Protein AF-A0A3P7M576-F1 (afdb_monomer)

Nearest PDB structures (foldseek):
  8e2a-assembly1_A  TM=5.882E-01  e=1.253E-19  Homo sapiens
  6d6r-assembly1_K  TM=8.011E-01  e=9.758E-15  Homo sapiens
  2wp8-assembly1_J  TM=7.527E-01  e=1.659E-14  Saccharomyces cerevisiae
  5g06-assembly1_J  TM=7.737E-01  e=1.092E-12  Saccharomyces cerevisiae
  9g8m-assembly1_M  TM=7.733E-01  e=3.357E-13  Homo sapiens

Sequence (259 aa):
MPDEDWGVPDVCLQKTAEVMYIMEMKNCRAAMGQLKVMTDGNRNWALFSPTDSRMPRMMIPADQLPSGFFERPQATAQFARGKLERTLGLAGDVEAETEGLLFANNVDTREFSVSVMHCLPIVESKQWTIDEKEFKYRRDLRENVIFTISSRESHELDDALSIEEIDDCDGKGTPGFEIGVHIADVSHFVFDNTELDAWAANRACTVNLVHKDRLAFSVVWKMDKDGAIVEEWFGRTIVRSRVRLGYEHVQVNRTLRVC

Secondary structure (DSSP, 8-state):
---------GGGPPP-------S---S-----EEEEE-SS--TTEEEEEESSTTSPPEEEEGGGSPTTTTSS-------EE--------STT-HHHHHHHHHHHTT---PPPPHHHHTTSS-S-GGG----TTGGGTS---TTS-EEEE--TT-----EEEEEEEES-SSSSS--EEEEEEEEE-GGGTS-TTSHHHHHHHHH-S---SS-----EEEEEEEE-TT--EEEEEEEE-----S-EE-HHHHHH-TT----

Structure (mmCIF, N/CA/C/O backbone):
data_AF-A0A3P7M576-F1
#
_entry.id   AF-A0A3P7M576-F1
#
loop_
_atom_site.group_PDB
_atom_site.id
_atom_site.type_symbol
_atom_site.label_atom_id
_atom_site.label_alt_id
_atom_site.label_comp_id
_atom_site.label_asym_id
_atom_site.label_entity_id
_atom_site.label_seq_id
_atom_site.pdbx_PDB_ins_code
_atom_site.Cartn_x
_atom_site.Cartn_y
_atom_site.Cartn_z
_atom_site.occupancy
_atom_site.B_iso_or_equiv
_atom_site.auth_seq_id
_atom_site.auth_comp_id
_atom_site.auth_asym_id
_atom_site.auth_atom_id
_atom_site.pdbx_PDB_model_num
ATOM 1 N N 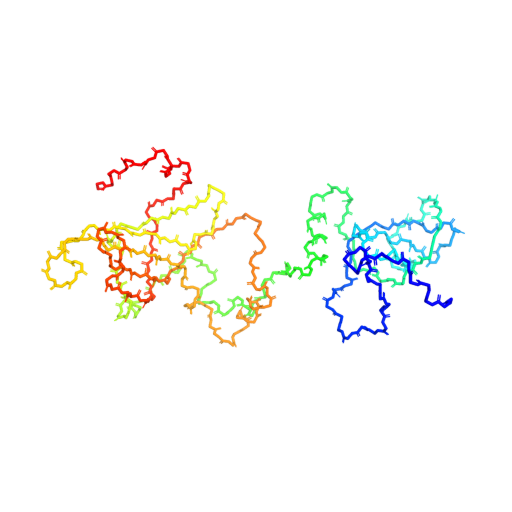. MET A 1 1 ? 20.842 -41.746 -25.973 1.00 45.56 1 MET A N 1
ATOM 2 C CA . MET A 1 1 ? 21.678 -42.757 -25.292 1.00 45.56 1 MET A CA 1
ATOM 3 C C . MET A 1 1 ? 20.734 -43.609 -24.464 1.00 45.56 1 MET A C 1
ATOM 5 O O . MET A 1 1 ? 19.779 -43.024 -23.969 1.00 45.56 1 MET A O 1
ATOM 9 N N . PRO A 1 2 ? 20.891 -44.939 -24.420 1.00 52.53 2 PRO A N 1
ATOM 10 C CA . PRO A 1 2 ? 20.003 -45.784 -23.632 1.00 52.53 2 PRO A CA 1
ATOM 11 C C . PRO A 1 2 ? 20.224 -45.526 -22.138 1.00 52.53 2 PRO A C 1
ATOM 13 O O . PRO A 1 2 ? 21.340 -45.207 -21.729 1.00 52.53 2 PRO A O 1
ATOM 16 N N . ASP A 1 3 ? 19.141 -45.631 -21.372 1.00 58.28 3 ASP A N 1
ATOM 17 C CA . ASP A 1 3 ? 19.090 -45.467 -19.921 1.00 58.28 3 ASP A CA 1
ATOM 18 C C . ASP A 1 3 ? 19.957 -46.538 -19.237 1.00 58.28 3 ASP A C 1
ATOM 20 O O . ASP A 1 3 ? 19.507 -47.652 -18.971 1.00 58.28 3 ASP A O 1
ATOM 24 N N . GLU A 1 4 ? 21.232 -46.235 -18.999 1.00 63.03 4 GLU A N 1
ATOM 25 C CA . GLU A 1 4 ? 22.055 -47.018 -18.079 1.00 63.03 4 GLU A CA 1
ATOM 26 C C . GLU A 1 4 ? 21.648 -46.654 -16.649 1.00 63.03 4 GLU A C 1
ATOM 28 O O . GLU A 1 4 ? 21.707 -45.494 -16.243 1.00 63.03 4 GLU A O 1
ATOM 33 N N . ASP A 1 5 ? 21.187 -47.650 -15.897 1.00 66.88 5 ASP A N 1
ATOM 34 C CA . ASP A 1 5 ? 20.827 -47.516 -14.490 1.00 66.88 5 ASP A CA 1
ATOM 35 C C . ASP A 1 5 ? 22.114 -47.439 -13.654 1.00 66.88 5 ASP A C 1
ATOM 37 O O . ASP A 1 5 ? 22.737 -48.448 -13.319 1.00 66.88 5 ASP A O 1
ATOM 41 N N . TRP A 1 6 ? 22.567 -46.213 -13.376 1.00 69.75 6 TRP A N 1
ATOM 42 C CA . TRP A 1 6 ? 23.825 -45.934 -12.673 1.00 69.75 6 TRP A CA 1
ATOM 43 C C . TRP A 1 6 ? 23.798 -46.313 -11.180 1.00 69.75 6 TRP A C 1
ATOM 45 O O . TRP A 1 6 ? 24.773 -46.055 -10.473 1.00 69.75 6 TRP A O 1
ATOM 55 N N . GLY A 1 7 ? 22.701 -46.891 -10.665 1.00 74.19 7 GLY A N 1
ATOM 56 C CA . GLY A 1 7 ? 22.561 -47.255 -9.248 1.00 74.19 7 GLY A CA 1
ATOM 57 C C . GLY A 1 7 ? 22.606 -46.052 -8.297 1.00 74.19 7 GLY A C 1
ATOM 58 O O . GLY A 1 7 ? 22.830 -46.208 -7.096 1.00 74.19 7 GLY A O 1
ATOM 59 N N . VAL A 1 8 ? 22.428 -44.843 -8.837 1.00 75.00 8 VAL A N 1
ATOM 60 C CA . VAL A 1 8 ? 22.408 -43.586 -8.091 1.00 75.00 8 VAL A CA 1
ATOM 61 C C . VAL A 1 8 ? 20.986 -43.386 -7.560 1.00 75.00 8 VAL A C 1
ATOM 63 O O . VAL A 1 8 ? 20.062 -43.327 -8.367 1.00 75.00 8 VAL A O 1
ATOM 66 N N . PRO A 1 9 ? 20.777 -43.274 -6.234 1.00 78.00 9 PRO A N 1
ATOM 67 C CA . PRO A 1 9 ? 19.449 -43.034 -5.678 1.00 78.00 9 PRO A CA 1
ATOM 68 C C . PRO A 1 9 ? 18.802 -41.786 -6.289 1.00 78.00 9 PRO A C 1
ATOM 70 O O . PRO A 1 9 ? 19.477 -40.771 -6.436 1.00 78.00 9 PRO A O 1
ATOM 73 N N . ASP A 1 10 ? 17.493 -41.814 -6.557 1.00 76.56 10 ASP A N 1
ATOM 74 C CA . ASP A 1 10 ? 16.757 -40.688 -7.164 1.00 76.56 10 ASP A CA 1
ATOM 75 C C . ASP A 1 10 ? 16.957 -39.348 -6.434 1.00 76.56 10 ASP A C 1
ATOM 77 O O . ASP A 1 10 ? 16.935 -38.286 -7.050 1.00 76.56 10 ASP A O 1
ATOM 81 N N . VAL A 1 11 ? 17.201 -39.385 -5.119 1.00 79.12 11 VAL A N 1
ATOM 82 C CA . VAL A 1 11 ? 17.513 -38.199 -4.297 1.00 79.12 11 VAL A CA 1
ATOM 83 C C . VAL A 1 11 ? 18.813 -37.496 -4.714 1.00 79.12 11 VAL A C 1
ATOM 85 O O . VAL A 1 11 ? 18.996 -36.312 -4.441 1.00 79.12 11 VAL A O 1
ATOM 88 N N . CYS A 1 12 ? 19.712 -38.207 -5.389 1.00 77.50 12 CYS A N 1
ATOM 89 C CA . CYS A 1 12 ? 20.976 -37.698 -5.905 1.00 77.50 12 CYS A CA 1
ATOM 90 C C . CYS A 1 12 ? 20.883 -37.246 -7.375 1.00 77.50 12 CYS A C 1
ATOM 92 O O . CYS A 1 12 ? 21.865 -36.722 -7.901 1.00 77.50 12 CYS A O 1
ATOM 94 N N . LEU A 1 13 ? 19.734 -37.425 -8.041 1.00 81.94 13 LEU A N 1
ATOM 95 C CA . LEU A 1 13 ? 19.519 -37.014 -9.430 1.00 81.94 13 LEU A CA 1
ATOM 96 C C . LEU A 1 13 ? 18.860 -35.628 -9.497 1.00 81.94 13 LEU A C 1
ATOM 98 O O . LEU A 1 13 ? 17.814 -35.375 -8.900 1.00 81.94 13 LEU A O 1
ATOM 102 N N . GLN A 1 14 ? 19.449 -34.716 -10.273 1.00 85.88 14 GLN A N 1
ATOM 103 C CA . GLN A 1 14 ? 18.870 -33.399 -10.531 1.00 85.88 14 GLN A CA 1
ATOM 104 C C . GLN A 1 14 ? 17.966 -33.453 -11.768 1.00 85.88 14 GLN A C 1
ATOM 106 O O . GLN A 1 14 ? 18.428 -33.724 -12.874 1.00 85.88 14 GLN A O 1
ATOM 111 N N . LYS A 1 15 ? 16.673 -33.158 -11.594 1.00 85.75 15 LYS A N 1
ATOM 112 C CA . LYS A 1 15 ? 15.725 -33.067 -12.714 1.00 85.75 15 LYS A CA 1
ATOM 113 C C . LYS A 1 15 ? 16.054 -31.864 -13.601 1.00 85.75 15 LYS A C 1
ATOM 115 O O . LYS A 1 15 ? 16.252 -30.758 -13.096 1.00 85.75 15 LYS A O 1
ATOM 120 N N . THR A 1 16 ? 16.054 -32.072 -14.913 1.00 88.88 16 THR A N 1
ATOM 121 C CA . THR A 1 16 ? 16.223 -31.028 -15.932 1.00 88.88 16 THR A CA 1
ATOM 122 C C . THR A 1 16 ? 14.947 -30.888 -16.764 1.00 88.88 16 THR A C 1
ATOM 124 O O . THR A 1 16 ? 14.146 -31.818 -16.858 1.00 88.88 16 THR A O 1
ATOM 127 N N . ALA A 1 17 ? 14.721 -29.702 -17.326 1.00 83.31 17 ALA A N 1
ATOM 128 C CA . ALA A 1 17 ? 13.584 -29.415 -18.195 1.00 83.31 17 ALA A CA 1
ATOM 129 C C . ALA A 1 17 ? 13.940 -28.301 -19.187 1.00 83.31 17 ALA A C 1
ATOM 131 O O . ALA A 1 17 ? 14.830 -27.490 -18.924 1.00 83.31 17 ALA A O 1
ATOM 132 N N . GLU A 1 18 ? 13.208 -28.240 -20.298 1.00 74.06 18 GLU A N 1
ATOM 133 C CA . GLU A 1 18 ? 13.319 -27.183 -21.302 1.00 74.06 18 GLU A CA 1
ATOM 134 C C . GLU A 1 18 ? 12.045 -26.334 -21.327 1.00 74.06 18 GLU A C 1
ATOM 136 O O . GLU A 1 18 ? 10.928 -26.829 -21.154 1.00 74.06 18 GLU A O 1
ATOM 141 N N . VAL A 1 19 ? 12.206 -25.026 -21.533 1.00 77.12 19 VAL A N 1
ATOM 142 C CA . VAL A 1 19 ? 11.070 -24.110 -21.651 1.00 77.12 19 VAL A CA 1
ATOM 143 C C . VAL A 1 19 ? 10.453 -24.272 -23.037 1.00 77.12 19 VAL A C 1
ATOM 145 O O . VAL A 1 19 ? 11.019 -23.819 -24.027 1.00 77.12 19 VAL A O 1
ATOM 148 N N . MET A 1 20 ? 9.271 -24.884 -23.098 1.00 70.25 20 MET A N 1
ATOM 149 C CA . MET A 1 20 ? 8.555 -25.113 -24.360 1.00 70.25 20 MET A CA 1
ATOM 150 C C . MET A 1 20 ? 7.668 -23.935 -24.775 1.00 70.25 20 MET A C 1
ATOM 152 O O . MET A 1 20 ? 7.465 -23.692 -25.962 1.00 70.25 20 MET A O 1
ATOM 156 N N . TYR A 1 21 ? 7.103 -23.213 -23.804 1.00 64.38 21 TYR A N 1
ATOM 157 C CA . TYR A 1 21 ? 6.156 -22.130 -24.056 1.00 64.38 21 TYR A CA 1
ATOM 158 C C . TYR A 1 21 ? 6.109 -21.141 -22.888 1.00 64.38 21 TYR A C 1
ATOM 160 O O . TYR A 1 21 ? 6.297 -21.520 -21.732 1.00 64.38 21 TYR A O 1
ATOM 168 N N . ILE A 1 22 ? 5.820 -19.872 -23.188 1.00 74.62 22 ILE A N 1
ATOM 169 C CA . ILE A 1 22 ? 5.593 -18.822 -22.189 1.00 74.62 22 ILE A CA 1
ATOM 170 C C . ILE A 1 22 ? 4.088 -18.561 -22.127 1.00 74.62 22 ILE A C 1
ATOM 172 O O . ILE A 1 22 ? 3.532 -17.961 -23.042 1.00 74.62 22 ILE A O 1
ATOM 176 N N . MET A 1 23 ? 3.437 -19.004 -21.048 1.00 73.69 23 MET A N 1
ATOM 177 C CA . MET A 1 23 ? 1.988 -18.824 -20.874 1.00 73.69 23 MET A CA 1
ATOM 178 C C . MET A 1 23 ? 1.597 -17.367 -20.641 1.00 73.69 23 MET A C 1
ATOM 180 O O . MET A 1 23 ? 0.589 -16.905 -21.164 1.00 73.69 23 MET A O 1
ATOM 184 N N . GLU A 1 24 ? 2.403 -16.644 -19.868 1.00 77.50 24 GLU A N 1
ATOM 185 C CA . GLU A 1 24 ? 2.124 -15.268 -19.484 1.00 77.50 24 GLU A CA 1
ATOM 186 C C . GLU A 1 24 ? 3.436 -14.500 -19.320 1.00 77.50 24 GLU A C 1
ATOM 188 O O . GLU A 1 24 ? 4.418 -15.008 -18.772 1.00 77.50 24 GLU A O 1
ATOM 193 N N . MET A 1 25 ? 3.457 -13.256 -19.792 1.00 73.94 25 MET A N 1
ATOM 194 C CA . MET A 1 25 ? 4.605 -12.366 -19.656 1.00 73.94 25 MET A CA 1
ATOM 195 C C . MET A 1 25 ? 4.405 -11.446 -18.452 1.00 73.94 25 MET A C 1
ATOM 197 O O . MET A 1 25 ? 3.868 -10.355 -18.593 1.00 73.94 25 MET A O 1
ATOM 201 N N . LYS A 1 26 ? 4.849 -11.889 -17.270 1.00 74.69 26 LYS A N 1
ATOM 202 C CA . LYS A 1 26 ? 4.718 -11.114 -16.020 1.00 74.69 26 LYS A CA 1
ATOM 203 C C . LYS A 1 26 ? 5.836 -10.102 -15.775 1.00 74.69 26 LYS A C 1
ATOM 205 O O . LYS A 1 26 ? 5.664 -9.165 -15.009 1.00 74.69 26 LYS A O 1
ATOM 210 N N . ASN A 1 27 ? 7.002 -10.307 -16.383 1.00 72.94 27 ASN A N 1
ATOM 211 C CA . ASN A 1 27 ? 8.124 -9.384 -16.248 1.00 72.94 27 ASN A CA 1
ATOM 212 C C . ASN A 1 27 ? 7.898 -8.163 -17.158 1.00 72.94 27 ASN A C 1
ATOM 214 O O . ASN A 1 27 ? 7.555 -8.338 -18.329 1.00 72.94 27 ASN A O 1
ATOM 218 N N . CYS A 1 28 ? 8.127 -6.952 -16.641 1.00 68.12 28 CYS A N 1
ATOM 219 C CA . CYS A 1 28 ? 7.932 -5.693 -17.369 1.00 68.12 28 CYS A CA 1
ATOM 220 C C . CYS A 1 28 ? 8.867 -5.531 -18.584 1.00 68.12 28 CYS A C 1
ATOM 222 O O . CYS A 1 28 ? 8.627 -4.667 -19.423 1.00 68.12 28 CYS A O 1
ATOM 224 N N . ARG A 1 29 ? 9.920 -6.360 -18.702 1.00 71.44 29 ARG A N 1
ATOM 225 C CA . ARG A 1 29 ? 10.967 -6.339 -19.746 1.00 71.44 29 ARG A CA 1
ATOM 226 C C . ARG A 1 29 ? 11.706 -5.002 -19.864 1.00 71.44 29 ARG A C 1
ATOM 228 O O . ARG A 1 29 ? 12.519 -4.834 -20.771 1.00 71.44 29 ARG A O 1
ATOM 235 N N . ALA A 1 30 ? 11.463 -4.092 -18.929 1.00 80.06 30 ALA A N 1
ATOM 236 C CA . ALA A 1 30 ? 12.240 -2.896 -18.711 1.00 80.06 30 ALA A CA 1
ATOM 237 C C . ALA A 1 30 ? 13.491 -3.260 -17.912 1.00 80.06 30 ALA A C 1
ATOM 239 O O . ALA A 1 30 ? 13.441 -4.037 -16.960 1.00 80.06 30 ALA A O 1
ATOM 240 N N . ALA A 1 31 ? 14.625 -2.701 -18.308 1.00 82.50 31 ALA A N 1
ATOM 241 C CA . ALA A 1 31 ? 15.865 -2.859 -17.575 1.00 82.50 31 ALA A CA 1
ATOM 242 C C . ALA A 1 31 ? 16.578 -1.517 -17.510 1.00 82.50 31 ALA A C 1
ATOM 244 O O . ALA A 1 31 ? 16.649 -0.799 -18.506 1.00 82.50 31 ALA A O 1
ATOM 245 N N . MET A 1 32 ? 17.141 -1.213 -16.345 1.00 86.81 32 MET A N 1
ATOM 246 C CA . MET A 1 32 ? 18.172 -0.194 -16.213 1.00 86.81 32 MET A CA 1
ATOM 247 C C . MET A 1 32 ? 19.522 -0.815 -16.588 1.00 86.81 32 MET A C 1
ATOM 249 O O . MET A 1 32 ? 19.736 -2.016 -16.404 1.00 86.81 32 MET A O 1
ATOM 253 N N . GLY A 1 33 ? 20.413 -0.024 -17.173 1.00 85.62 33 GLY A N 1
ATOM 254 C CA . GLY A 1 33 ? 21.686 -0.512 -17.669 1.00 85.62 33 GLY A CA 1
ATOM 255 C C . GLY A 1 33 ? 22.451 0.547 -18.442 1.00 85.62 33 GLY A C 1
ATOM 256 O O . GLY A 1 33 ? 22.012 1.684 -18.605 1.00 85.62 33 GLY A O 1
ATOM 257 N N . GLN A 1 34 ? 23.618 0.153 -18.931 1.00 86.00 34 GLN A N 1
ATOM 258 C CA . GLN A 1 34 ? 24.542 1.053 -19.607 1.00 86.00 34 GLN A CA 1
ATOM 259 C C . GLN A 1 34 ? 24.554 0.789 -21.105 1.00 86.00 34 GLN A C 1
ATOM 261 O O . GLN A 1 34 ? 24.666 -0.358 -21.548 1.00 86.00 34 GLN A O 1
ATOM 266 N N . LEU A 1 35 ? 24.512 1.863 -21.889 1.00 81.94 35 LEU A N 1
ATOM 267 C CA . LEU A 1 35 ? 24.803 1.799 -23.312 1.00 81.94 35 LEU A CA 1
ATOM 268 C C . LEU A 1 35 ? 26.319 1.701 -23.522 1.00 81.94 35 LEU A C 1
ATOM 270 O O . LEU A 1 35 ? 27.100 2.469 -22.966 1.00 81.94 35 LEU A O 1
ATOM 274 N N . LYS A 1 36 ? 26.727 0.752 -24.356 1.00 81.44 36 LYS A N 1
ATOM 275 C CA . LYS A 1 36 ? 28.097 0.513 -24.807 1.00 81.44 36 LYS A CA 1
ATOM 276 C C . LYS A 1 36 ? 28.105 0.522 -26.327 1.00 81.44 36 LYS A C 1
ATOM 278 O O . LYS A 1 36 ? 27.120 0.159 -26.964 1.00 81.44 36 LYS A O 1
ATOM 283 N N . VAL A 1 37 ? 29.203 0.942 -26.934 1.00 75.00 37 VAL A N 1
ATOM 284 C CA . VAL A 1 37 ? 29.323 0.899 -28.395 1.00 75.00 37 VAL A CA 1
ATOM 285 C C . VAL A 1 37 ? 29.431 -0.560 -28.844 1.00 75.00 37 VAL A C 1
ATOM 287 O O . VAL A 1 37 ? 30.025 -1.383 -28.145 1.00 75.00 37 VAL A O 1
ATOM 290 N N . MET A 1 38 ? 28.856 -0.878 -30.006 1.00 71.19 38 MET A N 1
ATOM 291 C CA . MET A 1 38 ? 29.131 -2.138 -30.685 1.00 71.19 38 MET A CA 1
ATOM 292 C C . MET A 1 38 ? 30.590 -2.185 -31.130 1.00 71.19 38 MET A C 1
ATOM 294 O O . MET A 1 38 ? 31.370 -1.237 -31.082 1.00 71.19 38 MET A O 1
ATOM 298 N N . THR A 1 39 ? 31.002 -3.360 -31.515 1.00 67.44 39 THR A N 1
ATOM 299 C CA . THR A 1 39 ? 32.357 -3.789 -31.224 1.00 67.44 39 THR A CA 1
ATOM 300 C C . THR A 1 39 ? 33.009 -4.504 -32.384 1.00 67.44 39 THR A C 1
ATOM 302 O O . THR A 1 39 ? 34.230 -4.553 -32.479 1.00 67.44 39 THR A O 1
ATOM 305 N N . ASP A 1 40 ? 32.159 -4.938 -33.303 1.00 68.88 40 ASP A N 1
ATOM 306 C CA . ASP A 1 40 ? 32.384 -5.048 -34.735 1.00 68.88 40 ASP A CA 1
ATOM 307 C C . ASP A 1 40 ? 32.514 -3.671 -35.432 1.00 68.88 40 ASP A C 1
ATOM 309 O O . ASP A 1 40 ? 32.731 -3.617 -36.639 1.00 68.88 40 ASP A O 1
ATOM 313 N N . GLY A 1 41 ? 32.379 -2.554 -34.700 1.00 61.75 41 GLY A N 1
ATOM 314 C CA . GLY A 1 41 ? 32.447 -1.194 -35.248 1.00 61.75 41 GLY A CA 1
ATOM 315 C C . GLY A 1 41 ? 31.157 -0.728 -35.929 1.00 61.75 41 GLY A C 1
ATOM 316 O O . GLY A 1 41 ? 31.140 0.335 -36.554 1.00 61.75 41 GLY A O 1
ATOM 317 N N . ASN A 1 42 ? 30.070 -1.493 -35.809 1.00 68.94 42 ASN A N 1
ATOM 318 C CA . ASN A 1 42 ? 28.785 -1.151 -36.395 1.00 68.94 42 ASN A CA 1
ATOM 319 C C . ASN A 1 42 ? 28.176 0.081 -35.708 1.00 68.94 42 ASN A C 1
ATOM 321 O O . ASN A 1 42 ? 27.801 0.034 -34.540 1.00 68.94 42 ASN A O 1
ATOM 325 N N . ARG A 1 43 ? 28.042 1.187 -36.450 1.00 71.94 43 ARG A N 1
ATOM 326 C CA . ARG A 1 43 ? 27.436 2.435 -35.949 1.00 71.94 43 ARG A CA 1
ATOM 327 C C . ARG A 1 43 ? 25.921 2.494 -36.124 1.00 71.94 43 ARG A C 1
ATOM 329 O O . ARG A 1 43 ? 25.331 3.507 -35.785 1.00 71.94 43 ARG A O 1
ATOM 336 N N . ASN A 1 44 ? 25.292 1.437 -36.639 1.00 78.62 44 ASN A N 1
ATOM 337 C CA . ASN A 1 44 ? 23.832 1.345 -36.723 1.00 78.62 44 ASN A CA 1
ATOM 338 C C . ASN A 1 44 ? 23.209 0.872 -35.402 1.00 78.62 44 ASN A C 1
ATOM 340 O O . ASN A 1 44 ? 21.995 0.977 -35.238 1.00 78.62 44 ASN A O 1
ATOM 344 N N . TRP A 1 45 ? 24.022 0.358 -34.470 1.00 80.06 45 TRP A N 1
ATOM 345 C CA . TRP A 1 45 ? 23.558 -0.227 -33.215 1.00 80.06 45 TRP A CA 1
ATOM 346 C C . TRP A 1 45 ? 24.480 0.124 -32.041 1.00 80.06 45 TRP A C 1
ATOM 348 O O . TRP A 1 45 ? 25.691 0.273 -32.202 1.00 80.06 45 TRP A O 1
ATOM 358 N N . ALA A 1 46 ? 23.907 0.187 -30.843 1.00 81.75 46 ALA A N 1
ATOM 359 C CA . ALA A 1 46 ? 24.609 0.182 -29.565 1.00 81.75 46 ALA A CA 1
ATOM 360 C C . ALA A 1 46 ? 24.220 -1.047 -28.741 1.00 81.75 46 ALA A C 1
ATOM 362 O O . ALA A 1 46 ? 23.117 -1.575 -28.866 1.00 81.75 46 ALA A O 1
ATOM 363 N N . LEU A 1 47 ? 25.124 -1.477 -27.872 1.00 85.06 47 LEU A N 1
ATOM 364 C CA . LEU A 1 47 ? 24.927 -2.557 -26.924 1.00 85.06 47 LEU A CA 1
ATOM 365 C C . LEU A 1 47 ? 24.430 -2.013 -25.583 1.00 85.06 47 LEU A C 1
ATOM 367 O O . LEU A 1 47 ? 25.194 -1.447 -24.812 1.00 85.06 47 LEU A O 1
ATOM 371 N N . PHE A 1 48 ? 23.178 -2.259 -25.244 1.00 86.06 48 PHE A N 1
ATOM 372 C CA . PHE A 1 48 ? 22.669 -2.057 -23.899 1.00 86.06 48 PHE A CA 1
ATOM 373 C C . PHE A 1 48 ? 23.022 -3.251 -23.003 1.00 86.06 48 PHE A C 1
ATOM 375 O O . PHE A 1 48 ? 22.698 -4.401 -23.311 1.00 86.06 48 PHE A O 1
ATOM 382 N N . SER A 1 49 ? 23.698 -2.978 -21.889 1.00 87.88 49 SER A N 1
ATOM 383 C CA . SER A 1 49 ? 24.053 -3.952 -20.855 1.00 87.88 49 SER A CA 1
ATOM 384 C C . SER A 1 49 ? 23.195 -3.719 -19.607 1.00 87.88 49 SER A C 1
ATOM 386 O O . SER A 1 49 ? 23.498 -2.778 -18.871 1.00 87.88 49 SER A O 1
ATOM 388 N N . PRO A 1 50 ? 22.153 -4.539 -19.367 1.00 86.19 50 PRO A N 1
ATOM 389 C CA . PRO A 1 50 ? 21.333 -4.460 -18.162 1.00 86.19 50 PRO A CA 1
ATOM 390 C C . PRO A 1 50 ? 22.152 -4.619 -16.881 1.00 86.19 50 PRO A C 1
ATOM 392 O O . PRO A 1 50 ? 23.123 -5.378 -16.856 1.00 86.19 50 PRO A O 1
ATOM 395 N N . THR A 1 51 ? 21.716 -3.959 -15.812 1.00 84.81 51 THR A N 1
ATOM 396 C CA . THR A 1 51 ? 22.239 -4.173 -14.457 1.00 84.81 51 THR A CA 1
ATOM 397 C C . THR A 1 51 ? 21.807 -5.540 -13.909 1.00 84.81 51 THR A C 1
ATOM 399 O O . THR A 1 51 ? 22.584 -6.208 -13.231 1.00 84.81 51 THR A O 1
ATOM 402 N N . ASP A 1 52 ? 20.597 -6.002 -14.247 1.00 82.19 52 ASP A N 1
ATOM 403 C CA . ASP A 1 52 ? 20.125 -7.351 -13.913 1.00 82.19 52 ASP A CA 1
ATOM 404 C C . ASP A 1 52 ? 20.733 -8.392 -14.866 1.00 82.19 52 ASP A C 1
ATOM 406 O O . ASP A 1 52 ? 20.410 -8.431 -16.054 1.00 82.19 52 ASP A O 1
ATOM 410 N N . SER A 1 53 ? 21.587 -9.273 -14.341 1.00 84.06 53 SER A N 1
ATOM 411 C CA . SER A 1 53 ? 22.281 -10.309 -15.119 1.00 84.06 53 SER A CA 1
ATOM 412 C C . SER A 1 53 ? 21.358 -11.388 -15.693 1.00 84.06 53 SER A C 1
ATOM 414 O O . SER A 1 53 ? 21.775 -12.126 -16.589 1.00 84.06 53 SER A O 1
ATOM 416 N N . ARG A 1 54 ? 20.111 -11.481 -15.215 1.00 80.81 54 ARG A N 1
ATOM 417 C CA . ARG A 1 54 ? 19.082 -12.377 -15.768 1.00 80.81 54 ARG A CA 1
ATOM 418 C C . ARG A 1 54 ? 18.531 -11.854 -17.095 1.00 80.81 54 ARG A C 1
ATOM 420 O O . ARG A 1 54 ? 17.979 -12.633 -17.871 1.00 80.81 54 ARG A O 1
ATOM 427 N N . MET A 1 55 ? 18.668 -10.553 -17.358 1.00 81.19 55 MET A N 1
ATOM 428 C CA . MET A 1 55 ? 18.234 -9.931 -18.604 1.00 81.19 55 MET A CA 1
ATOM 429 C C . MET A 1 55 ? 19.336 -10.047 -19.666 1.00 81.19 55 MET A C 1
ATOM 431 O O . MET A 1 55 ? 20.497 -9.722 -19.397 1.00 81.19 55 MET A O 1
ATOM 435 N N . PRO A 1 56 ? 19.010 -10.475 -20.899 1.00 80.31 56 PRO A N 1
ATOM 436 C CA . PRO A 1 56 ? 19.996 -10.527 -21.962 1.00 80.31 56 PRO A CA 1
ATOM 437 C C . PRO A 1 56 ? 20.424 -9.111 -22.339 1.00 80.31 56 PRO A C 1
ATOM 439 O O . PRO A 1 56 ? 19.642 -8.159 -22.305 1.00 80.31 56 PRO A O 1
ATOM 442 N N . ARG A 1 57 ? 21.673 -8.978 -22.774 1.00 84.69 57 ARG A N 1
ATOM 443 C CA . ARG A 1 57 ? 22.134 -7.736 -23.387 1.00 84.69 57 ARG A CA 1
ATOM 444 C C . ARG A 1 57 ? 21.351 -7.463 -24.678 1.00 84.69 57 ARG A C 1
ATOM 446 O O . ARG A 1 57 ? 20.968 -8.400 -25.387 1.00 84.69 57 ARG A O 1
ATOM 453 N N . MET A 1 58 ? 21.113 -6.189 -24.973 1.00 84.06 58 MET A N 1
ATOM 454 C CA . MET A 1 58 ? 20.215 -5.756 -26.047 1.00 84.06 58 MET A CA 1
ATOM 455 C C . MET A 1 58 ? 20.924 -4.868 -27.075 1.00 84.06 58 MET A C 1
ATOM 457 O O . MET A 1 58 ? 21.794 -4.086 -26.719 1.00 84.06 58 MET A O 1
ATOM 461 N N . MET A 1 59 ? 20.535 -4.950 -28.346 1.00 83.56 59 MET A N 1
ATOM 462 C CA . MET A 1 59 ? 20.928 -4.014 -29.398 1.00 83.56 59 MET A CA 1
ATOM 463 C C . MET A 1 59 ? 19.895 -2.900 -29.495 1.00 83.56 59 MET A C 1
ATOM 465 O O . MET A 1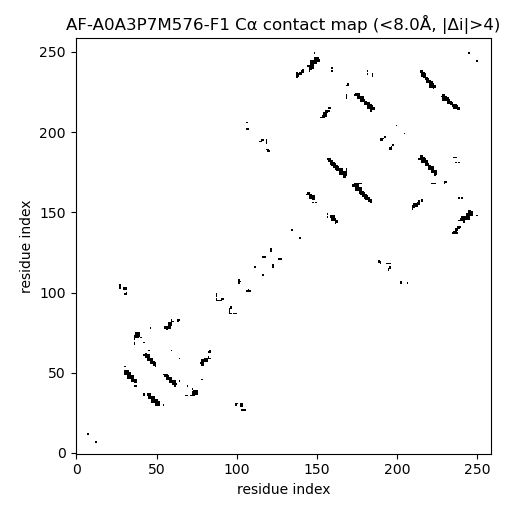 59 ? 18.707 -3.175 -29.685 1.00 83.56 59 MET A O 1
ATOM 469 N N . ILE A 1 60 ? 20.365 -1.662 -29.411 1.00 82.00 60 ILE A N 1
ATOM 470 C CA . ILE A 1 60 ? 19.575 -0.440 -29.532 1.00 82.00 60 ILE A CA 1
ATOM 471 C C . ILE A 1 60 ? 19.935 0.246 -30.855 1.00 82.00 60 ILE A C 1
ATOM 473 O O . ILE A 1 60 ? 21.125 0.442 -31.111 1.00 82.00 60 ILE A O 1
ATOM 477 N N . PRO A 1 61 ? 18.957 0.595 -31.704 1.00 81.19 61 PRO A N 1
ATOM 478 C CA . PRO A 1 61 ? 19.191 1.352 -32.931 1.00 81.19 61 PRO A CA 1
ATOM 479 C C . PRO A 1 61 ? 19.906 2.692 -32.697 1.00 81.19 61 PRO A C 1
ATOM 481 O O . PRO A 1 61 ? 19.650 3.387 -31.715 1.00 81.19 61 PRO A O 1
ATOM 484 N N . ALA A 1 62 ? 20.801 3.065 -33.610 1.00 75.88 62 ALA A N 1
ATOM 485 C CA . ALA A 1 62 ? 21.631 4.262 -33.478 1.00 75.88 62 ALA A CA 1
ATOM 486 C C . ALA A 1 62 ? 20.868 5.592 -33.521 1.00 75.88 62 ALA A C 1
ATOM 488 O O . ALA A 1 62 ? 21.329 6.578 -32.951 1.00 75.88 62 ALA A O 1
ATOM 489 N N . ASP A 1 63 ? 19.709 5.614 -34.172 1.00 76.81 63 ASP A N 1
ATOM 490 C CA . ASP A 1 63 ? 18.808 6.768 -34.243 1.00 76.81 63 ASP A CA 1
ATOM 491 C C . ASP A 1 63 ? 18.183 7.131 -32.885 1.00 76.81 63 ASP A C 1
ATOM 493 O O . ASP A 1 63 ? 17.668 8.234 -32.725 1.00 76.81 63 ASP A O 1
ATOM 497 N N . GLN A 1 64 ? 18.261 6.233 -31.899 1.00 72.38 64 GLN A N 1
ATOM 498 C CA . GLN A 1 64 ? 17.744 6.442 -30.546 1.00 72.38 64 GLN A CA 1
ATOM 499 C C . GLN A 1 64 ? 18.815 6.916 -29.553 1.00 72.38 64 GLN A C 1
ATOM 501 O O . GLN A 1 64 ? 18.506 7.118 -28.382 1.00 72.38 64 GLN A O 1
ATOM 506 N N . LEU A 1 65 ? 20.074 7.067 -29.970 1.00 67.75 65 LEU A N 1
ATOM 507 C CA . LEU A 1 65 ? 21.188 7.349 -29.060 1.00 67.75 65 LEU A CA 1
ATOM 508 C C . LEU A 1 65 ? 21.426 8.860 -28.876 1.00 67.75 65 LEU A C 1
ATOM 510 O O . LEU A 1 65 ? 21.186 9.636 -29.803 1.00 67.75 65 LEU A O 1
ATOM 514 N N . PRO A 1 66 ? 21.955 9.297 -27.715 1.00 66.69 66 PRO A N 1
ATOM 515 C CA . PRO A 1 66 ? 22.352 10.689 -27.502 1.00 66.69 66 PRO A CA 1
ATOM 516 C C . PRO A 1 66 ? 23.401 11.173 -28.518 1.00 66.69 66 PRO A C 1
ATOM 518 O O . PRO A 1 66 ? 24.242 10.400 -28.992 1.00 66.69 66 PRO A O 1
ATOM 521 N N . SER A 1 67 ? 23.404 12.475 -28.819 1.00 63.19 67 SER A N 1
ATOM 522 C CA . SER A 1 67 ? 24.401 13.088 -29.703 1.00 63.19 67 SER A CA 1
ATOM 523 C C . SER A 1 67 ? 25.821 12.893 -29.152 1.00 63.19 67 SER A C 1
ATOM 525 O O . SER A 1 67 ? 26.108 13.213 -28.004 1.00 63.19 67 SER A O 1
ATOM 527 N N . GLY A 1 68 ? 26.724 12.346 -29.974 1.00 60.50 68 GLY A N 1
ATOM 528 C CA . GLY A 1 68 ? 28.124 12.105 -29.588 1.00 60.50 68 GLY A CA 1
ATOM 529 C C . GLY A 1 68 ? 28.416 10.742 -28.943 1.00 60.50 68 GLY A C 1
ATOM 530 O O . GLY A 1 68 ? 29.551 10.497 -28.550 1.00 60.50 68 GLY A O 1
ATOM 531 N N . PHE A 1 69 ? 27.449 9.817 -28.884 1.00 59.28 69 PHE A N 1
ATOM 532 C CA . PHE A 1 69 ? 27.618 8.505 -28.234 1.00 59.28 69 PHE A CA 1
ATOM 533 C C . PHE A 1 69 ? 28.751 7.615 -28.808 1.00 59.28 69 PHE A C 1
ATOM 535 O O . PHE A 1 69 ? 29.313 6.783 -28.104 1.00 59.28 69 PHE A O 1
ATOM 542 N N . PHE A 1 70 ? 29.120 7.768 -30.084 1.00 60.03 70 PHE A N 1
ATOM 543 C CA . PHE A 1 70 ? 30.022 6.842 -30.791 1.00 60.03 70 PHE A CA 1
ATOM 544 C C . PHE A 1 70 ? 31.530 7.111 -30.626 1.00 60.03 70 PHE A C 1
ATOM 546 O O . PHE A 1 70 ? 32.325 6.681 -31.470 1.00 60.03 70 PHE A O 1
ATOM 553 N N . GLU A 1 71 ? 31.955 7.814 -29.581 1.00 58.91 71 GLU A N 1
ATOM 554 C CA . GLU A 1 71 ? 33.371 8.090 -29.337 1.00 58.91 71 GLU A CA 1
ATOM 555 C C . GLU A 1 71 ? 3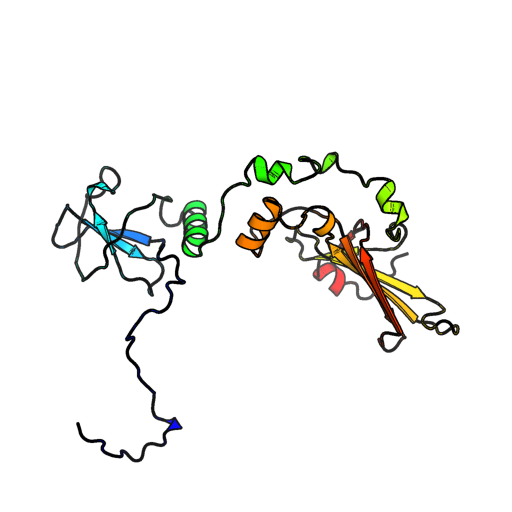4.005 7.024 -28.417 1.00 58.91 71 GLU A C 1
ATOM 557 O O . GLU A 1 71 ? 34.005 7.157 -27.198 1.00 58.91 71 GLU A O 1
ATOM 562 N N . ARG A 1 72 ? 34.616 6.007 -29.062 1.00 41.38 72 ARG A N 1
ATOM 563 C CA . ARG A 1 72 ? 35.512 4.914 -28.574 1.00 41.38 72 ARG A CA 1
ATOM 564 C C . ARG A 1 72 ? 34.881 3.494 -28.466 1.00 41.38 72 ARG A C 1
ATOM 566 O O . ARG A 1 72 ? 33.868 3.338 -27.793 1.00 41.38 72 ARG A O 1
ATOM 573 N N . PRO A 1 73 ? 35.480 2.440 -29.083 1.00 37.59 73 PRO A N 1
ATOM 574 C CA . PRO A 1 73 ? 34.866 1.097 -29.198 1.00 37.59 73 PRO A CA 1
ATOM 575 C C . PRO A 1 73 ? 35.563 -0.016 -28.375 1.00 37.59 73 PRO A C 1
ATOM 577 O O . PRO A 1 73 ? 36.752 0.138 -28.100 1.00 37.59 73 PRO A O 1
ATOM 580 N N . GLN A 1 74 ? 34.878 -1.152 -28.072 1.00 34.22 74 GLN A N 1
ATOM 581 C CA . GLN A 1 74 ? 35.472 -2.526 -27.943 1.00 34.22 74 GLN A CA 1
ATOM 582 C C . GLN A 1 74 ? 34.515 -3.715 -27.563 1.00 34.22 74 GLN A C 1
ATOM 584 O O . GLN A 1 74 ? 33.758 -3.598 -26.606 1.00 34.22 74 GLN A O 1
ATOM 589 N N . ALA A 1 75 ? 34.666 -4.856 -28.297 1.00 38.59 75 ALA A N 1
ATOM 590 C CA . ALA A 1 75 ? 34.236 -6.321 -28.276 1.00 38.59 75 ALA A CA 1
ATOM 591 C C . ALA A 1 75 ? 32.765 -6.923 -28.086 1.00 38.59 75 ALA A C 1
ATOM 593 O O . ALA A 1 75 ? 32.079 -6.668 -27.102 1.00 38.59 75 ALA A O 1
ATOM 594 N N . THR A 1 76 ? 32.298 -7.792 -29.033 1.00 35.72 76 THR A N 1
ATOM 595 C CA . THR A 1 76 ? 30.895 -8.252 -29.408 1.00 35.72 76 THR A CA 1
ATOM 596 C C . THR A 1 76 ? 30.386 -9.574 -28.796 1.00 35.72 76 THR A C 1
ATOM 598 O O . THR A 1 76 ? 31.187 -10.450 -28.498 1.00 35.72 76 THR A O 1
ATOM 601 N N . ALA A 1 77 ? 29.048 -9.759 -28.719 1.00 38.03 77 ALA A N 1
ATOM 602 C CA . ALA A 1 77 ? 28.332 -11.041 -28.500 1.00 38.03 77 ALA A CA 1
ATOM 603 C C . ALA A 1 77 ? 26.872 -10.995 -29.053 1.00 38.03 77 ALA A C 1
ATOM 605 O O . ALA A 1 77 ? 26.463 -9.982 -29.604 1.00 38.03 77 ALA A O 1
ATOM 606 N N . GLN A 1 78 ? 26.095 -12.087 -28.968 1.00 47.44 78 GLN A N 1
ATOM 607 C CA . GLN A 1 78 ? 24.692 -12.186 -29.434 1.00 47.44 78 GLN A CA 1
ATOM 608 C C . GLN A 1 78 ? 23.708 -11.492 -28.476 1.00 47.44 78 GLN A C 1
ATOM 610 O O . GLN A 1 78 ? 23.765 -11.715 -27.269 1.00 47.44 78 GLN A O 1
ATOM 615 N N . PHE A 1 79 ? 22.782 -10.687 -29.009 1.00 60.06 79 PHE A N 1
ATOM 616 C CA . PHE A 1 79 ? 21.965 -9.754 -28.224 1.00 60.06 79 PHE A CA 1
ATOM 617 C C . PHE A 1 79 ? 20.488 -9.750 -28.657 1.00 60.06 79 PHE A C 1
ATOM 619 O O . PHE A 1 79 ? 20.178 -9.887 -29.842 1.00 60.06 79 PHE A O 1
ATOM 626 N N . ALA A 1 80 ? 19.572 -9.556 -27.702 1.00 65.81 80 ALA A N 1
ATOM 627 C CA . ALA A 1 80 ? 18.155 -9.289 -27.976 1.00 65.81 80 ALA A CA 1
ATOM 628 C C . ALA A 1 80 ? 17.984 -7.900 -28.628 1.00 65.81 80 ALA A C 1
ATOM 630 O O . ALA A 1 80 ? 18.897 -7.088 -28.579 1.00 65.81 80 ALA A O 1
ATOM 631 N N . ARG A 1 81 ? 16.848 -7.576 -29.256 1.00 72.62 81 ARG A N 1
ATOM 632 C CA . ARG A 1 81 ? 16.587 -6.205 -29.751 1.00 72.62 81 ARG A CA 1
ATOM 633 C C . ARG A 1 81 ? 15.815 -5.420 -28.696 1.00 72.62 81 ARG A C 1
ATOM 635 O O . ARG A 1 81 ? 14.837 -5.941 -28.168 1.00 72.62 81 ARG A O 1
ATOM 642 N N . GLY A 1 82 ? 16.244 -4.194 -28.413 1.00 73.62 82 GLY A N 1
ATOM 643 C CA . GLY A 1 82 ? 15.593 -3.300 -27.456 1.00 73.62 82 GLY A CA 1
ATOM 644 C C . GLY A 1 82 ? 15.251 -1.944 -28.073 1.00 73.62 82 GLY A C 1
ATOM 645 O O . GLY A 1 82 ? 15.733 -1.595 -29.152 1.00 73.62 82 GLY A O 1
ATOM 646 N N . LYS A 1 83 ? 14.421 -1.177 -27.367 1.00 79.00 83 LYS A N 1
ATOM 647 C CA . LYS A 1 83 ? 14.114 0.227 -27.658 1.00 79.00 83 LYS A CA 1
ATOM 648 C C . LYS A 1 83 ? 14.626 1.064 -26.489 1.00 79.00 83 LYS A C 1
ATOM 650 O O . LYS A 1 83 ? 14.365 0.700 -25.344 1.00 79.00 83 LYS A O 1
ATOM 655 N N . LEU A 1 84 ? 15.346 2.150 -26.763 1.00 80.75 84 LEU A N 1
ATOM 656 C CA . LEU A 1 84 ? 15.708 3.097 -25.715 1.00 80.75 84 LEU A CA 1
ATOM 657 C C . LEU A 1 84 ? 14.474 3.917 -25.352 1.00 80.75 84 LEU A C 1
ATOM 659 O O . LEU A 1 84 ? 13.809 4.477 -26.222 1.00 80.75 84 LEU A O 1
ATOM 663 N N . GLU A 1 85 ? 14.169 3.970 -24.064 1.00 82.06 85 GLU A N 1
ATOM 664 C CA . GLU A 1 85 ? 13.019 4.718 -23.570 1.00 82.06 85 GLU A CA 1
ATOM 665 C C . GLU A 1 85 ? 13.406 6.134 -23.153 1.00 82.06 85 GLU A C 1
ATOM 667 O O . GLU A 1 85 ? 12.824 7.098 -23.647 1.00 82.06 85 GLU A O 1
ATOM 672 N N . ARG A 1 86 ? 14.417 6.267 -22.286 1.00 82.31 86 ARG A N 1
ATOM 673 C CA . ARG A 1 86 ? 14.924 7.555 -21.796 1.00 82.31 86 ARG A CA 1
ATOM 674 C C . ARG A 1 86 ? 16.313 7.431 -21.170 1.00 82.31 86 ARG A C 1
ATOM 676 O O . ARG A 1 86 ? 16.751 6.334 -20.828 1.00 82.31 86 ARG A O 1
ATOM 683 N N . THR A 1 87 ? 16.968 8.573 -20.984 1.00 83.88 87 THR A N 1
ATOM 684 C CA . THR A 1 87 ? 18.227 8.709 -20.238 1.00 83.88 87 THR A CA 1
ATOM 685 C C . THR A 1 87 ? 17.919 9.148 -18.809 1.00 83.88 87 THR A C 1
ATOM 687 O O . THR A 1 87 ? 17.210 10.134 -18.635 1.00 83.88 87 THR A O 1
ATOM 690 N N . LEU A 1 88 ? 18.447 8.433 -17.812 1.00 81.50 88 LEU A N 1
ATOM 691 C CA . LEU A 1 88 ? 18.214 8.725 -16.388 1.00 81.50 88 LEU A CA 1
ATOM 692 C C . LEU A 1 88 ? 19.269 9.673 -15.800 1.00 81.50 88 LEU A C 1
ATOM 694 O O . LEU A 1 88 ? 18.938 10.579 -15.052 1.00 81.50 88 LEU A O 1
ATOM 698 N N . GLY A 1 89 ? 20.540 9.502 -16.172 1.00 81.81 89 GLY A N 1
ATOM 699 C CA . GLY A 1 89 ? 21.637 10.315 -15.651 1.00 81.81 89 GLY A CA 1
ATOM 700 C C . GLY A 1 89 ? 22.989 9.623 -15.782 1.00 81.81 89 GLY A C 1
ATOM 701 O O . GLY A 1 89 ? 23.150 8.697 -16.584 1.00 81.81 89 GLY A O 1
ATOM 702 N N . LEU A 1 90 ? 23.971 10.094 -15.013 1.00 77.31 90 LEU A N 1
ATOM 703 C CA . LEU A 1 90 ? 25.293 9.475 -14.928 1.00 77.31 90 LEU A CA 1
ATOM 704 C C . LEU A 1 90 ? 25.259 8.278 -13.972 1.00 77.31 90 LEU A C 1
ATOM 706 O O . LEU A 1 90 ? 24.571 8.302 -12.960 1.00 77.31 90 LEU A O 1
ATOM 710 N N . ALA A 1 91 ? 26.037 7.239 -14.276 1.00 74.88 91 ALA A N 1
ATOM 711 C CA . ALA A 1 91 ? 26.168 6.097 -13.377 1.00 74.88 91 ALA A CA 1
ATOM 712 C C . ALA A 1 91 ? 26.773 6.533 -12.031 1.00 74.88 91 ALA A C 1
ATOM 714 O O . ALA A 1 91 ? 27.776 7.254 -12.009 1.00 74.88 91 ALA A O 1
ATOM 715 N N . GLY A 1 92 ? 26.183 6.064 -10.932 1.00 69.62 92 GLY A N 1
ATOM 716 C CA . GLY A 1 92 ? 26.566 6.445 -9.568 1.00 69.62 92 GLY A CA 1
ATOM 717 C C . GLY A 1 92 ? 25.934 7.739 -9.043 1.00 69.62 92 GLY A C 1
ATOM 718 O O . GLY A 1 92 ? 26.146 8.063 -7.876 1.00 69.62 92 GLY A O 1
ATOM 719 N N . ASP A 1 93 ? 25.159 8.458 -9.859 1.00 75.25 93 ASP A N 1
ATOM 720 C CA . ASP A 1 93 ? 24.268 9.518 -9.382 1.00 75.25 93 ASP A CA 1
ATOM 721 C C . ASP A 1 93 ? 23.079 8.891 -8.639 1.00 75.25 93 ASP A C 1
ATOM 723 O O . ASP A 1 93 ? 22.412 8.000 -9.166 1.00 75.25 93 ASP A O 1
ATOM 727 N N . VAL A 1 94 ? 22.841 9.301 -7.392 1.00 66.00 94 VAL A N 1
ATOM 728 C CA . VAL A 1 94 ? 21.895 8.610 -6.499 1.00 66.00 94 VAL A CA 1
ATOM 729 C C . VAL A 1 94 ? 20.475 8.683 -7.049 1.00 66.00 94 VAL A C 1
ATOM 731 O O . VAL A 1 94 ? 19.740 7.695 -7.012 1.00 66.00 94 VAL A O 1
ATOM 734 N N . GLU A 1 95 ? 20.098 9.829 -7.590 1.00 70.19 95 GLU A N 1
ATOM 735 C CA . GLU A 1 95 ? 18.793 10.122 -8.153 1.00 70.19 95 GLU A CA 1
ATOM 736 C C . GLU A 1 95 ? 18.556 9.289 -9.416 1.00 70.19 95 GLU A C 1
ATOM 738 O O . GLU A 1 95 ? 17.528 8.611 -9.513 1.00 70.19 95 GLU A O 1
ATOM 743 N N . ALA A 1 96 ? 19.530 9.241 -10.330 1.00 72.56 96 ALA A N 1
ATOM 744 C CA . ALA A 1 96 ? 19.451 8.417 -11.537 1.00 72.56 96 ALA A CA 1
ATOM 745 C C . ALA 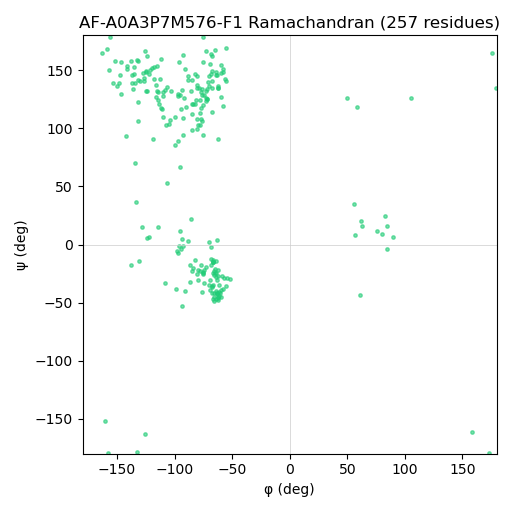A 1 96 ? 19.370 6.908 -11.231 1.00 72.56 96 ALA A C 1
ATOM 747 O O . ALA A 1 96 ? 18.580 6.184 -11.849 1.00 72.56 96 ALA A O 1
ATOM 748 N N . GLU A 1 97 ? 20.161 6.421 -10.270 1.00 76.56 97 GLU A N 1
ATOM 749 C CA . GLU A 1 97 ? 20.150 5.014 -9.845 1.00 76.56 97 GLU A CA 1
ATOM 750 C C . GLU A 1 97 ? 18.828 4.657 -9.143 1.00 76.56 97 GLU A C 1
ATOM 752 O O . GLU A 1 97 ? 18.233 3.611 -9.415 1.00 76.56 97 GLU A O 1
ATOM 757 N N . THR A 1 98 ? 18.318 5.548 -8.288 1.00 71.19 98 THR A N 1
ATOM 758 C CA . THR A 1 98 ? 17.035 5.360 -7.591 1.00 71.19 98 THR A CA 1
ATOM 759 C C . THR A 1 98 ? 15.879 5.325 -8.582 1.00 71.19 98 THR A C 1
ATOM 761 O O . THR A 1 98 ? 15.051 4.413 -8.536 1.00 71.19 98 THR A O 1
ATOM 764 N N . GLU A 1 99 ? 15.831 6.268 -9.523 1.00 78.94 99 GLU A N 1
ATOM 765 C CA . GLU A 1 99 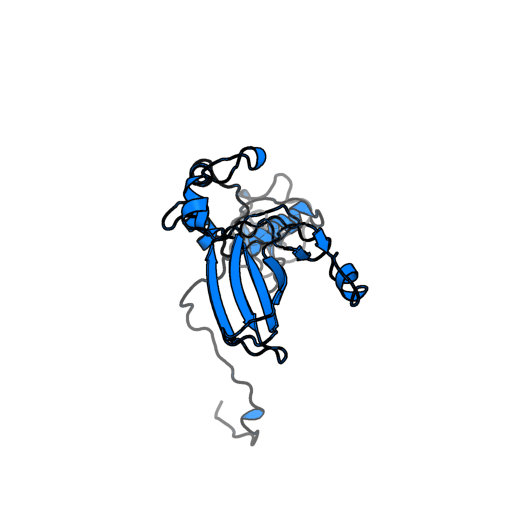? 14.782 6.312 -10.537 1.00 78.94 99 GLU A CA 1
ATOM 766 C C . GLU A 1 99 ? 14.791 5.053 -11.412 1.00 78.94 99 GLU A C 1
ATOM 768 O O . GLU A 1 99 ? 13.741 4.454 -11.661 1.00 78.94 99 GLU A O 1
ATOM 773 N N . GLY A 1 100 ? 15.968 4.608 -11.856 1.00 80.31 100 GLY A N 1
ATOM 774 C CA . GLY A 1 100 ? 16.058 3.397 -12.664 1.00 80.31 100 GLY A CA 1
ATOM 775 C C . GLY A 1 100 ? 15.733 2.126 -11.882 1.00 80.31 100 GLY A C 1
ATOM 776 O O . GLY A 1 100 ? 15.192 1.189 -12.469 1.00 80.31 100 GLY A O 1
ATOM 777 N N . LEU A 1 101 ? 16.009 2.086 -10.574 1.00 77.56 101 LEU A N 1
ATOM 778 C CA . LEU A 1 101 ? 15.630 0.969 -9.710 1.00 77.56 101 LEU A CA 1
ATOM 779 C C . LEU A 1 101 ? 14.108 0.871 -9.585 1.00 77.56 101 LEU A C 1
ATOM 781 O O . LEU A 1 101 ? 13.549 -0.212 -9.771 1.00 77.56 101 LEU A O 1
ATOM 785 N N . LEU A 1 102 ? 13.443 1.994 -9.303 1.00 80.25 102 LEU A N 1
ATOM 786 C CA . LEU A 1 102 ? 11.982 2.068 -9.217 1.00 80.25 102 LEU A CA 1
ATOM 787 C C . LEU A 1 102 ? 11.352 1.651 -10.552 1.00 80.25 102 LEU A C 1
ATOM 789 O O . LEU A 1 102 ? 10.466 0.797 -10.587 1.00 80.25 102 LEU A O 1
ATOM 793 N N . PHE A 1 103 ? 11.893 2.156 -11.660 1.00 82.75 103 PHE A N 1
ATOM 794 C CA . PHE A 1 103 ? 11.429 1.825 -13.002 1.00 82.75 103 PHE A CA 1
ATOM 795 C C . PHE A 1 103 ? 11.591 0.335 -13.350 1.00 82.75 103 PHE A C 1
ATOM 797 O O . PHE A 1 103 ? 10.642 -0.307 -13.802 1.00 82.75 103 PHE A O 1
ATOM 804 N N . ALA A 1 104 ? 12.766 -0.250 -13.098 1.00 80.12 104 ALA A N 1
ATOM 805 C CA . ALA A 1 104 ? 13.040 -1.661 -13.386 1.00 80.12 104 ALA A CA 1
ATOM 806 C C . ALA A 1 104 ? 12.166 -2.625 -12.562 1.00 80.12 104 ALA A C 1
ATOM 808 O O . ALA A 1 104 ? 11.911 -3.747 -12.994 1.00 80.12 104 ALA A O 1
ATOM 809 N N . ASN A 1 105 ? 11.679 -2.182 -11.400 1.00 77.94 105 ASN A N 1
ATOM 810 C CA . ASN A 1 105 ? 10.760 -2.945 -10.555 1.00 77.94 105 ASN A CA 1
ATOM 811 C C . ASN A 1 105 ? 9.284 -2.598 -10.799 1.00 77.94 105 ASN A C 1
ATOM 813 O O . ASN A 1 105 ? 8.428 -3.024 -10.028 1.00 77.94 105 ASN A O 1
ATOM 817 N N . ASN A 1 106 ? 8.975 -1.863 -11.875 1.00 83.19 106 ASN A N 1
ATOM 818 C CA . ASN A 1 106 ? 7.615 -1.463 -12.237 1.00 83.19 106 ASN A CA 1
ATOM 819 C C . ASN A 1 106 ? 6.897 -0.692 -11.110 1.00 83.19 106 ASN A C 1
ATOM 821 O O . ASN A 1 106 ? 5.691 -0.841 -10.912 1.00 83.19 106 ASN A O 1
ATOM 825 N N . VAL A 1 107 ? 7.650 0.116 -10.358 1.00 79.69 107 VAL A N 1
ATOM 826 C CA . VAL A 1 107 ? 7.103 1.010 -9.337 1.00 79.69 107 VAL A CA 1
ATOM 827 C C . VAL A 1 107 ? 6.608 2.278 -10.020 1.00 79.69 107 VAL A C 1
ATOM 829 O O . VAL A 1 107 ? 7.371 2.989 -10.674 1.00 79.69 107 VAL A O 1
ATOM 832 N N . ASP A 1 108 ? 5.321 2.573 -9.862 1.00 83.31 108 ASP A N 1
ATOM 833 C CA . ASP A 1 108 ? 4.717 3.786 -10.404 1.00 83.31 108 ASP A CA 1
ATOM 834 C C . ASP A 1 108 ? 5.060 5.008 -9.541 1.00 83.31 108 ASP A C 1
ATOM 836 O O . ASP A 1 108 ? 4.459 5.230 -8.488 1.00 83.31 108 ASP A O 1
ATOM 840 N N . THR A 1 109 ? 6.001 5.819 -10.019 1.00 80.06 109 THR A N 1
ATOM 841 C CA . THR A 1 109 ? 6.484 7.039 -9.353 1.00 80.06 109 THR A CA 1
ATOM 842 C C . THR A 1 109 ? 5.773 8.315 -9.800 1.00 80.06 109 THR A C 1
ATOM 844 O O . THR A 1 109 ? 6.175 9.406 -9.401 1.00 80.06 109 THR A O 1
ATOM 847 N N . ARG A 1 110 ? 4.741 8.225 -10.649 1.00 84.12 110 ARG A N 1
ATOM 848 C CA . ARG A 1 110 ? 4.047 9.417 -11.159 1.00 84.12 110 ARG A CA 1
ATOM 849 C C . ARG A 1 110 ? 3.368 10.179 -10.023 1.00 84.12 110 ARG A C 1
ATOM 851 O O . ARG A 1 110 ? 2.830 9.584 -9.094 1.00 84.12 110 ARG A O 1
ATOM 858 N N . GLU A 1 111 ? 3.324 11.497 -10.128 1.00 83.94 111 GLU A N 1
ATOM 859 C CA . GLU A 1 111 ? 2.495 12.299 -9.231 1.00 83.94 111 GLU A CA 1
ATOM 860 C C . GLU A 1 111 ? 1.009 11.980 -9.439 1.00 83.94 111 GLU A C 1
ATOM 862 O O . GLU A 1 111 ? 0.576 11.643 -10.549 1.00 83.94 111 GLU A O 1
ATOM 867 N N . PHE A 1 112 ? 0.217 12.089 -8.371 1.00 86.19 112 PHE A N 1
ATOM 868 C CA . PHE A 1 112 ? -1.232 11.945 -8.473 1.00 86.19 112 PHE A CA 1
ATOM 869 C C . PHE A 1 112 ? -1.803 13.047 -9.371 1.00 86.19 112 PHE A C 1
ATOM 871 O O . PHE A 1 112 ? -1.459 14.225 -9.248 1.00 86.19 112 PHE A O 1
ATOM 878 N N . SER A 1 113 ? -2.694 12.667 -10.287 1.00 88.88 113 SER A N 1
ATOM 879 C CA . SER A 1 113 ? -3.386 13.629 -11.141 1.00 88.88 113 SER A CA 1
ATOM 880 C C . SER A 1 113 ? -4.340 14.507 -10.327 1.00 88.88 113 SER A C 1
ATOM 882 O O . SER A 1 113 ? -4.784 14.155 -9.234 1.00 88.88 113 SER A O 1
ATOM 884 N N . VAL A 1 114 ? -4.744 15.637 -10.910 1.00 88.44 114 VAL A N 1
ATOM 885 C CA . VAL A 1 114 ? -5.767 16.517 -10.324 1.00 88.44 114 VAL A CA 1
ATOM 886 C C . VAL A 1 114 ? -7.088 15.768 -10.100 1.00 88.44 114 VAL A C 1
ATOM 888 O O . VAL A 1 114 ? -7.734 15.965 -9.077 1.00 88.44 114 VAL A O 1
ATOM 891 N N . SER A 1 115 ? -7.467 14.873 -11.021 1.00 89.44 115 SER A N 1
ATOM 892 C CA . SER A 1 115 ? -8.683 14.057 -10.903 1.00 89.44 115 SER A CA 1
ATOM 893 C C . SER A 1 115 ? -8.641 13.113 -9.697 1.00 89.44 115 SER A C 1
ATOM 895 O O . SER A 1 115 ? -9.614 13.036 -8.948 1.00 89.44 115 SER A O 1
ATOM 897 N N . VAL A 1 116 ? -7.490 12.483 -9.440 1.00 89.81 116 VAL A N 1
ATOM 898 C CA . VAL A 1 116 ? -7.275 11.648 -8.251 1.00 89.81 116 VAL A CA 1
ATOM 899 C C . VAL A 1 116 ? -7.319 12.497 -6.984 1.00 89.81 116 VAL A C 1
ATOM 901 O O . VAL A 1 116 ? -8.004 12.142 -6.028 1.00 89.81 116 VAL A O 1
ATOM 904 N N . MET A 1 117 ? -6.654 13.656 -6.988 1.00 88.31 117 MET A N 1
ATOM 905 C CA . MET A 1 117 ? -6.646 14.566 -5.838 1.00 88.31 117 MET A CA 1
ATOM 906 C C . MET A 1 117 ? -8.040 15.124 -5.512 1.00 88.31 117 MET A C 1
ATOM 908 O O . MET A 1 117 ? -8.336 15.355 -4.343 1.00 88.31 117 MET A O 1
ATOM 912 N N . HIS A 1 118 ? -8.923 15.287 -6.504 1.00 88.75 118 HIS A N 1
ATOM 913 C CA . HIS A 1 118 ? -10.322 15.686 -6.296 1.00 88.75 118 HIS A CA 1
ATOM 914 C C . HIS A 1 118 ? -11.182 14.621 -5.593 1.00 88.75 118 HIS A C 1
ATOM 916 O O . HIS A 1 118 ? -12.288 14.940 -5.160 1.00 88.75 118 HIS A O 1
ATOM 922 N N . CYS A 1 119 ? -10.708 13.376 -5.458 1.00 88.44 119 CYS A N 1
ATOM 923 C CA . CYS A 1 119 ? -11.395 12.356 -4.657 1.00 88.44 119 CYS A CA 1
ATOM 924 C C . CYS A 1 119 ? -11.258 12.613 -3.146 1.00 88.44 119 CYS A C 1
ATOM 926 O O . CYS A 1 119 ? -12.038 12.075 -2.363 1.00 88.44 119 CYS A O 1
ATOM 928 N N . LEU A 1 120 ? -10.278 13.422 -2.727 1.00 84.94 120 LEU A N 1
ATOM 929 C CA . LEU A 1 120 ? -10.079 13.772 -1.326 1.00 84.94 120 LEU A CA 1
ATOM 930 C C . LEU A 1 120 ? -10.975 14.954 -0.925 1.00 84.94 120 LEU A C 1
ATOM 932 O O . LEU A 1 120 ? -11.111 15.913 -1.686 1.00 84.94 120 LEU A O 1
ATOM 936 N N . PRO A 1 121 ? -11.546 14.942 0.294 1.00 74.44 121 PRO A N 1
ATOM 937 C CA . PRO A 1 121 ? -12.465 15.987 0.741 1.00 74.44 121 PRO A CA 1
ATOM 938 C C . PRO A 1 121 ? -11.796 17.362 0.902 1.00 74.44 121 PRO A C 1
ATOM 940 O O . PRO A 1 121 ? -12.486 18.376 0.832 1.00 74.44 121 PRO A O 1
ATOM 943 N N . ILE A 1 122 ? -10.476 17.417 1.133 1.00 68.12 122 ILE A N 1
ATOM 944 C CA . ILE A 1 122 ? -9.682 18.648 1.284 1.00 68.12 122 ILE A CA 1
ATOM 945 C C . ILE A 1 122 ? -8.249 18.368 0.797 1.00 68.12 122 ILE A C 1
ATOM 947 O O . ILE A 1 122 ? -7.679 17.332 1.131 1.00 68.12 122 ILE A O 1
ATOM 951 N N . VAL A 1 123 ? -7.652 19.291 0.033 1.00 64.00 123 VAL A N 1
ATOM 952 C CA . VAL A 1 123 ? -6.280 19.146 -0.504 1.00 64.00 123 VAL A CA 1
ATOM 953 C C . VAL A 1 123 ? -5.209 19.508 0.543 1.00 64.00 123 VAL A C 1
ATOM 955 O O . VAL A 1 123 ? -4.092 19.000 0.495 1.00 64.00 123 VAL A O 1
ATOM 958 N N . GLU A 1 124 ? -5.544 20.345 1.532 1.00 68.62 124 GLU A N 1
ATOM 959 C CA . GLU A 1 124 ? -4.639 20.746 2.616 1.00 68.62 124 GLU A CA 1
ATOM 960 C C . GLU A 1 124 ? -5.042 20.169 3.982 1.00 68.62 124 GLU A C 1
ATOM 962 O O . GLU A 1 124 ? -6.060 20.538 4.570 1.00 68.62 124 GLU A O 1
ATOM 967 N N . SER A 1 125 ? -4.170 19.335 4.556 1.00 69.38 125 SER A N 1
ATOM 968 C CA . SER A 1 125 ? -4.375 18.694 5.866 1.00 69.38 125 SER A CA 1
ATOM 969 C C . SER A 1 125 ? -4.609 19.676 7.020 1.00 69.38 125 SER A C 1
ATOM 971 O O . SER A 1 125 ? -5.317 19.356 7.970 1.00 69.38 125 SER A O 1
ATOM 973 N N . LYS A 1 126 ? -4.055 20.892 6.941 1.00 72.56 126 LYS A N 1
ATOM 974 C CA . LYS A 1 126 ? -4.171 21.922 7.989 1.00 72.56 126 LYS A CA 1
ATOM 975 C C . LYS A 1 126 ? -5.593 22.440 8.191 1.00 72.56 126 LYS A C 1
ATOM 977 O O . LYS A 1 126 ? -5.883 23.002 9.241 1.00 72.56 126 LYS A O 1
ATOM 982 N N . GLN A 1 127 ? -6.443 22.302 7.180 1.00 78.94 127 GLN A N 1
ATOM 983 C CA . GLN A 1 127 ? -7.824 22.779 7.210 1.00 78.94 127 GLN A CA 1
ATOM 984 C C . GLN A 1 127 ? -8.808 21.667 7.574 1.00 78.94 127 GLN A C 1
ATOM 986 O O . GLN A 1 127 ? -9.991 21.936 7.766 1.00 78.94 127 GLN A O 1
ATOM 991 N N . TRP A 1 128 ? -8.333 20.423 7.665 1.00 84.12 128 TRP A N 1
ATOM 992 C CA . TRP A 1 128 ? -9.192 19.292 7.947 1.00 84.12 128 TRP A CA 1
ATOM 993 C C . TRP A 1 128 ? -9.584 19.244 9.422 1.00 84.12 128 TRP A C 1
ATOM 995 O O . TRP A 1 128 ? -8.746 19.276 10.326 1.00 84.12 128 TRP A O 1
ATOM 1005 N N . THR A 1 129 ? -10.888 19.141 9.650 1.00 85.75 129 THR A N 1
ATOM 1006 C CA . THR A 1 129 ? -11.499 18.928 10.956 1.00 85.75 129 THR A CA 1
ATOM 1007 C C . THR A 1 129 ? -12.519 17.804 10.859 1.00 85.75 129 THR A C 1
ATOM 1009 O O . THR A 1 129 ? -13.018 17.463 9.786 1.00 85.75 129 THR A O 1
ATOM 1012 N N . ILE A 1 130 ? -12.817 17.207 12.005 1.00 88.69 130 ILE A N 1
ATOM 1013 C CA . ILE A 1 130 ? -13.786 16.121 12.097 1.00 88.69 130 ILE A CA 1
ATOM 1014 C C . ILE A 1 130 ? -15.183 16.723 12.053 1.00 88.69 130 ILE A C 1
ATOM 1016 O O . ILE A 1 130 ? -15.514 17.576 12.876 1.00 88.69 130 ILE A O 1
ATOM 1020 N N . ASP A 1 131 ? -15.993 16.254 11.109 1.00 89.56 131 ASP A N 1
ATOM 1021 C CA . ASP A 1 131 ? -17.396 16.640 10.985 1.00 89.56 131 ASP A CA 1
ATOM 1022 C C . ASP A 1 131 ? -18.184 16.214 12.239 1.00 89.56 131 ASP A C 1
ATOM 1024 O O . ASP A 1 131 ? -18.048 15.089 12.724 1.00 89.56 131 ASP A O 1
ATOM 1028 N N . GLU A 1 132 ? -19.042 17.097 12.755 1.00 92.06 132 GLU A N 1
ATOM 1029 C CA . GLU A 1 132 ? -19.881 16.845 13.934 1.00 92.06 132 GLU A CA 1
ATOM 1030 C C . GLU A 1 132 ? -20.733 15.574 13.802 1.00 92.06 132 GLU A C 1
ATOM 1032 O O . GLU A 1 132 ? -21.039 14.910 14.797 1.00 92.06 132 GLU A O 1
ATOM 1037 N N . LYS A 1 133 ? -21.101 15.189 12.573 1.00 92.50 133 LYS A N 1
ATOM 1038 C CA . LYS A 1 133 ? -21.859 13.955 12.328 1.00 92.50 133 LYS A CA 1
ATOM 1039 C C . LYS A 1 133 ? -21.088 12.689 12.714 1.00 92.50 133 LYS A C 1
ATOM 1041 O O . LYS A 1 133 ? -21.727 11.705 13.080 1.00 92.50 133 LYS A O 1
ATOM 1046 N N . GLU A 1 134 ? -19.754 12.711 12.667 1.00 93.06 134 GLU A N 1
ATOM 1047 C CA . GLU A 1 134 ? -18.907 11.556 12.994 1.00 93.06 134 GLU A CA 1
ATOM 1048 C C . GLU A 1 134 ? -19.016 11.185 14.478 1.00 93.06 134 GLU A C 1
ATOM 1050 O O . GLU A 1 134 ? -19.045 10.006 14.828 1.00 93.06 134 GLU A O 1
ATOM 1055 N N . PHE A 1 135 ? -19.182 12.181 15.354 1.00 92.56 135 PHE A N 1
ATOM 1056 C CA . PHE A 1 135 ? -19.323 11.979 16.801 1.00 92.56 135 PHE A CA 1
ATOM 1057 C C . PHE A 1 135 ? -20.614 11.253 17.194 1.00 92.56 135 PHE A C 1
ATOM 1059 O O . PHE A 1 135 ? -20.731 10.772 18.316 1.00 92.56 135 PHE A O 1
ATOM 1066 N N . LYS A 1 136 ? -21.597 11.158 16.290 1.00 93.56 136 LYS A N 1
ATOM 1067 C CA . LYS A 1 136 ? -22.866 10.471 16.573 1.00 93.56 136 LYS A CA 1
ATOM 1068 C C . LYS A 1 136 ? -22.733 8.953 16.570 1.00 93.56 136 LYS A C 1
ATOM 1070 O O . LYS A 1 136 ? -23.571 8.283 17.164 1.00 93.56 136 LYS A O 1
ATOM 1075 N N . TYR A 1 137 ? -21.737 8.418 15.866 1.00 93.31 137 TYR A N 1
ATOM 1076 C CA . TYR A 1 137 ? -21.605 6.977 15.650 1.00 93.31 137 TYR A CA 1
ATOM 1077 C C . TYR A 1 137 ? -20.203 6.429 15.941 1.00 93.31 137 TYR A C 1
ATOM 1079 O O . TYR A 1 137 ? -20.051 5.214 16.065 1.00 93.31 137 TYR A O 1
ATOM 1087 N N . ARG A 1 138 ? -19.184 7.289 16.079 1.00 94.50 138 ARG A N 1
ATOM 1088 C CA . ARG A 1 138 ? -17.854 6.899 16.569 1.00 94.50 138 ARG A CA 1
ATOM 1089 C C . ARG A 1 138 ? -17.782 6.994 18.093 1.00 94.50 138 ARG A C 1
ATOM 1091 O O . ARG A 1 138 ? -18.291 7.946 18.680 1.00 94.50 138 ARG A O 1
ATOM 1098 N N . ARG A 1 139 ? -17.087 6.043 18.730 1.00 93.25 139 ARG A N 1
ATOM 1099 C CA . ARG A 1 139 ? -16.724 6.130 20.157 1.00 93.25 139 ARG A CA 1
ATOM 1100 C C . ARG A 1 139 ? -15.639 7.197 20.323 1.00 93.25 139 ARG A C 1
ATOM 1102 O O . ARG A 1 139 ? -14.605 7.131 19.659 1.00 93.25 139 ARG A O 1
ATOM 1109 N N . ASP A 1 140 ? -15.877 8.169 21.197 1.00 92.56 140 ASP A N 1
ATOM 1110 C CA . ASP A 1 140 ? -14.899 9.210 21.515 1.00 92.56 140 ASP A CA 1
ATOM 1111 C C . ASP A 1 140 ? -13.933 8.712 22.599 1.00 92.56 140 ASP A C 1
ATOM 1113 O O . ASP A 1 140 ? -14.339 8.477 23.733 1.00 92.56 140 ASP A O 1
ATOM 1117 N N . LEU A 1 141 ? -12.665 8.522 22.224 1.00 92.75 141 LEU A N 1
ATOM 1118 C CA . LEU A 1 141 ? -11.586 8.033 23.093 1.00 92.75 141 LEU A CA 1
ATOM 1119 C C . LEU A 1 141 ? -10.500 9.096 23.322 1.00 92.75 141 LEU A C 1
ATOM 1121 O O . LEU A 1 141 ? -9.388 8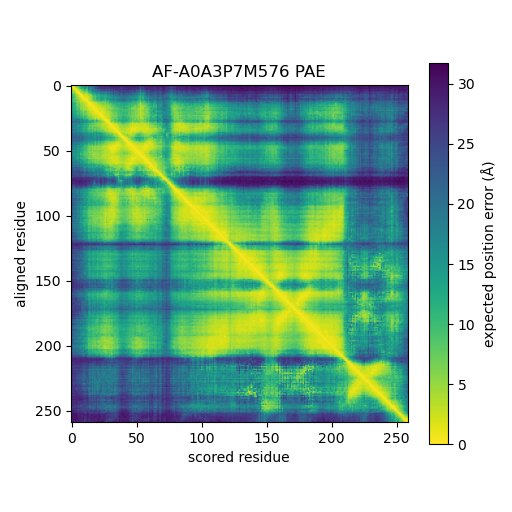.781 23.739 1.00 92.75 141 LEU A O 1
ATOM 1125 N N . ARG A 1 142 ? -10.775 10.369 23.003 1.00 89.75 142 ARG A N 1
ATOM 1126 C CA . ARG A 1 142 ? -9.760 11.442 23.051 1.00 89.75 142 ARG A CA 1
ATOM 1127 C C . ARG A 1 142 ? -9.244 11.732 24.465 1.00 89.75 142 ARG A C 1
ATOM 1129 O O . ARG A 1 142 ? -8.120 12.221 24.620 1.00 89.75 142 ARG A O 1
ATOM 1136 N N . GLU A 1 143 ? -10.045 11.413 25.477 1.00 89.88 143 GLU A N 1
ATOM 1137 C CA . GLU A 1 143 ? -9.672 11.559 26.885 1.00 89.88 143 GLU A CA 1
ATOM 1138 C C . GLU A 1 143 ? -8.780 10.410 27.386 1.00 89.88 143 GLU A C 1
ATOM 1140 O O . GLU A 1 143 ? -8.011 10.619 28.324 1.00 89.88 143 GLU A O 1
ATOM 1145 N N . ASN A 1 144 ? -8.796 9.240 26.729 1.00 88.81 144 ASN A N 1
ATOM 1146 C CA . ASN A 1 144 ? -7.938 8.110 27.087 1.00 88.81 144 ASN A CA 1
ATOM 1147 C C . ASN A 1 144 ? -6.457 8.392 26.777 1.00 88.81 144 ASN A C 1
ATOM 1149 O O . ASN A 1 144 ? -6.092 9.187 25.899 1.00 88.81 144 ASN A O 1
ATOM 1153 N N . VAL A 1 145 ? -5.573 7.696 27.494 1.00 91.75 145 VAL A N 1
ATOM 1154 C CA . VAL A 1 145 ? -4.127 7.746 27.252 1.00 91.75 145 VAL A CA 1
ATOM 1155 C C . VAL A 1 145 ? -3.784 6.832 26.074 1.00 91.75 145 VAL A C 1
ATOM 1157 O O . VAL A 1 145 ? -3.659 5.620 26.224 1.00 91.75 145 VAL A O 1
ATOM 1160 N N . ILE A 1 146 ? -3.627 7.436 24.893 1.00 91.06 146 ILE A N 1
ATOM 1161 C CA . ILE A 1 146 ? -3.265 6.756 23.642 1.00 91.06 146 ILE A CA 1
ATOM 1162 C C . ILE A 1 146 ? -1.879 7.232 23.178 1.00 91.06 146 ILE A C 1
ATOM 1164 O O . ILE A 1 146 ? -1.610 8.440 23.104 1.00 91.06 146 ILE A O 1
ATOM 1168 N N . PHE A 1 147 ? -0.995 6.294 22.840 1.00 86.81 147 PHE A N 1
ATOM 1169 C CA . PHE A 1 147 ? 0.387 6.561 22.425 1.00 86.81 147 PHE A CA 1
ATOM 1170 C C . PHE A 1 147 ? 0.811 5.698 21.234 1.00 86.81 147 PHE A C 1
ATOM 1172 O O . PHE A 1 147 ? 0.242 4.647 20.982 1.00 86.81 147 PHE A O 1
ATOM 1179 N N . THR A 1 148 ? 1.827 6.129 20.489 1.00 85.56 148 THR A N 1
ATOM 1180 C CA . THR A 1 148 ? 2.341 5.411 19.307 1.00 85.56 148 THR A CA 1
ATOM 1181 C C . THR A 1 148 ? 3.778 4.966 19.549 1.00 85.56 148 THR A C 1
ATOM 1183 O O . THR A 1 148 ? 4.591 5.767 20.031 1.00 85.56 148 THR A O 1
ATOM 1186 N N . ILE A 1 149 ? 4.114 3.735 19.167 1.00 82.31 149 ILE A N 1
ATOM 1187 C CA . ILE A 1 149 ? 5.486 3.218 19.204 1.00 82.31 149 ILE A CA 1
ATOM 1188 C C . ILE A 1 149 ? 5.952 3.034 17.762 1.00 82.31 149 ILE A C 1
ATOM 1190 O O . ILE A 1 149 ? 5.387 2.251 17.015 1.00 82.31 149 ILE A O 1
ATOM 1194 N N . SER A 1 150 ? 6.988 3.763 17.357 1.00 74.69 150 SER A N 1
ATOM 1195 C CA . SER A 1 150 ? 7.481 3.757 15.972 1.00 74.69 150 SER A CA 1
ATOM 1196 C C . SER A 1 150 ? 8.994 3.945 15.958 1.00 74.69 150 SER A C 1
ATOM 1198 O O . SER A 1 150 ? 9.534 4.535 16.892 1.00 74.69 150 SER A O 1
ATOM 1200 N N . SER A 1 151 ? 9.697 3.524 14.904 1.00 69.44 151 SER A N 1
ATOM 1201 C CA . SER A 1 151 ? 11.108 3.908 14.743 1.00 69.44 151 SER A CA 1
ATOM 1202 C C . SER A 1 151 ? 11.254 5.433 14.677 1.00 69.44 151 SER A C 1
ATOM 1204 O O . SER A 1 151 ? 10.324 6.151 14.293 1.00 69.44 151 SER A O 1
ATOM 1206 N N . ARG A 1 152 ? 12.424 5.956 15.050 1.00 64.31 152 ARG A N 1
ATOM 1207 C CA . ARG A 1 152 ? 12.705 7.401 15.086 1.00 64.31 152 ARG A CA 1
ATOM 1208 C C . ARG A 1 152 ? 12.676 8.052 13.697 1.00 64.31 152 ARG A C 1
ATOM 1210 O O . ARG A 1 152 ? 12.416 9.250 13.580 1.00 64.31 152 ARG A O 1
ATOM 1217 N N . GLU A 1 153 ? 12.845 7.259 12.650 1.00 60.97 153 GLU A N 1
ATOM 1218 C CA . GLU A 1 153 ? 12.774 7.672 11.250 1.00 60.97 153 GLU A CA 1
ATOM 1219 C C . GLU A 1 153 ? 11.417 7.383 10.601 1.00 60.97 153 GLU A C 1
ATOM 1221 O O . GLU A 1 153 ? 11.212 7.794 9.467 1.00 60.97 153 GLU A O 1
ATOM 1226 N N . SER A 1 154 ? 10.482 6.701 11.277 1.00 62.31 154 SER A N 1
ATOM 1227 C CA . SER A 1 154 ? 9.136 6.545 10.720 1.00 62.31 154 SER A CA 1
ATOM 1228 C C . SER A 1 154 ? 8.439 7.897 10.690 1.00 62.31 154 SER A C 1
ATOM 1230 O O . SER A 1 154 ? 8.533 8.707 11.606 1.00 62.31 154 SER A O 1
ATOM 1232 N N . HIS A 1 155 ? 7.693 8.165 9.645 1.00 63.91 155 HIS A N 1
ATOM 1233 C CA . HIS A 1 155 ? 6.741 9.257 9.675 1.00 63.91 155 HIS A CA 1
ATOM 1234 C C . HIS A 1 155 ? 5.333 8.845 9.251 1.00 63.91 155 HIS A C 1
ATOM 1236 O O . HIS A 1 155 ? 4.487 9.694 9.025 1.00 63.91 155 HIS A O 1
ATOM 1242 N N . GLU A 1 156 ? 5.071 7.546 9.211 1.00 66.31 156 GLU A N 1
ATOM 1243 C CA . GLU A 1 156 ? 3.763 6.946 9.028 1.00 66.31 156 GLU A CA 1
ATOM 1244 C C . GLU A 1 156 ? 3.446 6.329 10.387 1.00 66.31 156 GLU A C 1
ATOM 1246 O O . GLU A 1 156 ? 4.135 5.427 10.867 1.00 66.31 156 GLU A O 1
ATOM 1251 N N . LEU A 1 157 ? 2.482 6.930 11.077 1.00 70.50 157 LEU A N 1
ATOM 1252 C CA . LEU A 1 157 ? 1.982 6.430 12.350 1.00 70.50 157 LEU A CA 1
ATOM 1253 C C . LEU A 1 157 ? 0.686 5.695 12.034 1.00 70.50 157 LEU A C 1
ATOM 1255 O O . LEU A 1 157 ? -0.386 6.301 12.024 1.00 70.50 157 LEU A O 1
ATOM 1259 N N . ASP A 1 158 ? 0.823 4.426 11.668 1.00 80.69 158 ASP A N 1
ATOM 1260 C CA . ASP A 1 158 ? -0.306 3.605 11.233 1.00 80.69 158 ASP A CA 1
ATOM 1261 C C . ASP A 1 158 ? -1.060 2.986 12.405 1.00 80.69 158 ASP A C 1
ATOM 1263 O O . ASP A 1 158 ? -2.221 2.628 12.242 1.00 80.69 158 ASP A O 1
ATOM 1267 N N . ASP A 1 159 ? -0.432 2.892 13.576 1.00 87.25 159 ASP A N 1
ATOM 1268 C CA . ASP A 1 159 ? -0.996 2.307 14.783 1.00 87.25 159 ASP A CA 1
ATOM 1269 C C . ASP A 1 159 ? -0.722 3.164 16.025 1.00 87.25 159 ASP A C 1
ATOM 1271 O O . ASP A 1 159 ? 0.315 3.819 16.150 1.00 87.25 159 ASP A O 1
ATOM 1275 N N . ALA A 1 160 ? -1.670 3.143 16.959 1.00 89.19 160 ALA A N 1
ATOM 1276 C CA . ALA A 1 160 ? -1.533 3.639 18.319 1.00 89.19 160 ALA A CA 1
ATOM 1277 C C . ALA A 1 160 ? -2.071 2.603 19.313 1.00 89.19 160 ALA A C 1
ATOM 1279 O O . ALA A 1 160 ? -2.884 1.752 18.965 1.00 89.19 160 ALA A O 1
ATOM 1280 N N . LEU A 1 161 ? -1.639 2.692 20.563 1.00 91.62 161 LEU A N 1
ATOM 1281 C CA . LEU A 1 161 ? -1.946 1.750 21.629 1.00 91.62 161 LEU A CA 1
ATOM 1282 C C . LEU A 1 161 ? -2.492 2.489 22.852 1.00 91.62 161 LEU A C 1
ATOM 1284 O O . LEU A 1 161 ? -2.074 3.613 23.146 1.00 91.62 161 LEU A O 1
ATOM 1288 N N . SER A 1 162 ? -3.385 1.835 23.586 1.00 94.50 162 SER A N 1
ATOM 1289 C CA . SER A 1 162 ? -3.808 2.230 24.930 1.00 94.50 162 SER A CA 1
ATOM 1290 C C . SER A 1 162 ? -3.865 1.020 25.852 1.00 94.50 162 SER A C 1
ATOM 1292 O O . SER A 1 162 ? -4.066 -0.113 25.411 1.00 94.50 162 SER A O 1
ATOM 1294 N N . ILE A 1 163 ? -3.672 1.266 27.143 1.00 94.44 163 ILE A N 1
ATOM 1295 C CA . ILE A 1 163 ? -3.864 0.274 28.195 1.00 94.44 163 ILE A CA 1
ATOM 1296 C C . ILE A 1 163 ? -4.371 0.982 29.448 1.00 94.44 163 ILE A C 1
ATOM 1298 O O . ILE A 1 163 ? -3.794 1.985 29.870 1.00 94.44 163 ILE A O 1
ATOM 1302 N N . GLU A 1 164 ? -5.448 0.464 30.024 1.00 92.50 164 GLU A N 1
ATOM 1303 C CA . GLU A 1 164 ? -6.062 0.978 31.247 1.00 92.50 164 GLU A CA 1
ATOM 1304 C C . GLU A 1 164 ? -6.414 -0.190 32.173 1.00 92.50 164 GLU A C 1
ATOM 1306 O O . GLU A 1 164 ? -6.945 -1.206 31.725 1.00 92.50 164 GLU A O 1
ATOM 1311 N N . GLU A 1 165 ? -6.084 -0.073 33.461 1.00 93.12 165 GLU A N 1
ATOM 1312 C CA . GLU A 1 165 ? -6.548 -1.018 34.482 1.00 93.12 165 GLU A CA 1
ATOM 1313 C C . GLU A 1 165 ? -8.038 -0.788 34.741 1.00 93.12 165 GLU A C 1
ATOM 1315 O O . GLU A 1 165 ? -8.464 0.345 34.956 1.00 93.12 165 GLU A O 1
ATOM 1320 N N . ILE A 1 166 ? -8.825 -1.862 34.746 1.00 93.00 166 ILE A N 1
ATOM 1321 C CA . ILE A 1 166 ? -10.268 -1.812 34.999 1.00 93.00 166 ILE A CA 1
ATOM 1322 C C . ILE A 1 166 ? -10.640 -2.770 36.127 1.00 93.00 166 ILE A C 1
ATOM 1324 O O . ILE A 1 166 ? -10.099 -3.870 36.227 1.00 93.00 166 ILE A O 1
ATOM 1328 N N . ASP A 1 167 ? -11.595 -2.373 36.966 1.00 92.75 167 ASP A N 1
ATOM 1329 C CA . ASP A 1 167 ? -12.054 -3.191 38.098 1.00 92.75 167 ASP A CA 1
ATOM 1330 C C . ASP A 1 167 ? -12.984 -4.340 37.677 1.00 92.75 167 ASP A C 1
ATOM 1332 O O . ASP A 1 167 ? -13.189 -5.281 38.442 1.00 92.75 167 ASP A O 1
ATOM 1336 N N . ASP A 1 168 ? -13.554 -4.261 36.473 1.00 91.50 168 ASP A N 1
ATOM 1337 C CA . ASP A 1 168 ? -14.525 -5.227 35.967 1.00 91.50 168 ASP A CA 1
ATOM 1338 C C . ASP A 1 168 ? -14.340 -5.498 34.467 1.00 91.50 168 ASP A C 1
ATOM 1340 O O . ASP A 1 168 ? -14.872 -4.789 33.609 1.00 91.50 168 ASP A O 1
ATOM 1344 N N . CYS A 1 169 ? -13.567 -6.533 34.142 1.00 89.00 169 CYS A N 1
ATOM 1345 C CA . CYS A 1 169 ? -13.337 -6.964 32.767 1.00 89.00 169 CYS A CA 1
ATOM 1346 C C . CYS A 1 169 ? -14.398 -7.942 32.235 1.00 89.00 169 CYS A C 1
ATOM 1348 O O . CYS A 1 169 ? -14.504 -8.082 31.017 1.00 89.00 169 CYS A O 1
ATOM 1350 N N . ASP A 1 170 ? -15.193 -8.587 33.099 1.00 87.25 170 ASP A N 1
ATOM 1351 C CA . ASP A 1 170 ? -16.116 -9.680 32.743 1.00 87.25 170 ASP A CA 1
ATOM 1352 C C . ASP A 1 170 ? -17.589 -9.443 33.136 1.00 87.25 170 ASP A C 1
ATOM 1354 O O . ASP A 1 170 ? -18.433 -10.332 32.976 1.00 87.25 170 ASP A O 1
ATOM 1358 N N . GLY A 1 171 ? -17.914 -8.254 33.647 1.00 84.88 171 GLY A N 1
ATOM 1359 C CA . GLY A 1 171 ? -19.246 -7.888 34.136 1.00 84.88 171 GLY A CA 1
ATOM 1360 C C . GLY A 1 171 ? -19.590 -8.489 35.503 1.00 84.88 171 GLY A C 1
ATOM 1361 O O . GLY A 1 171 ? -20.764 -8.499 35.889 1.00 84.88 171 GLY A O 1
ATOM 1362 N N . LYS A 1 172 ? -18.606 -9.061 36.210 1.00 89.25 172 LYS A N 1
ATOM 1363 C CA . LYS A 1 172 ? -18.765 -9.728 37.515 1.00 89.25 172 LYS A CA 1
ATOM 1364 C C . LYS A 1 172 ? -17.880 -9.117 38.605 1.00 89.25 172 LYS A C 1
ATOM 1366 O O . LYS A 1 172 ? -17.859 -9.639 39.721 1.00 89.25 172 LYS A O 1
ATOM 1371 N N . GLY A 1 173 ? -17.191 -8.017 38.311 1.00 88.62 173 GLY A N 1
ATOM 1372 C CA . GLY A 1 173 ? -16.263 -7.341 39.219 1.00 88.62 173 GLY A CA 1
ATOM 1373 C C . GLY A 1 173 ? -14.872 -7.971 39.244 1.00 88.62 173 GLY A C 1
ATOM 1374 O O . GLY A 1 173 ? -14.182 -7.882 40.262 1.00 88.62 173 GLY A O 1
ATOM 1375 N N . THR A 1 174 ? -14.475 -8.662 38.170 1.00 88.94 174 THR A N 1
ATOM 1376 C CA . THR A 1 174 ? -13.121 -9.210 38.049 1.00 88.94 174 THR A CA 1
ATOM 1377 C C . THR A 1 174 ? -12.166 -8.129 37.529 1.00 88.94 174 THR A C 1
ATOM 1379 O O . THR A 1 174 ? -12.361 -7.654 36.413 1.00 88.94 174 THR A O 1
ATOM 1382 N N . PRO A 1 175 ? -11.099 -7.757 38.262 1.00 92.81 175 PRO A N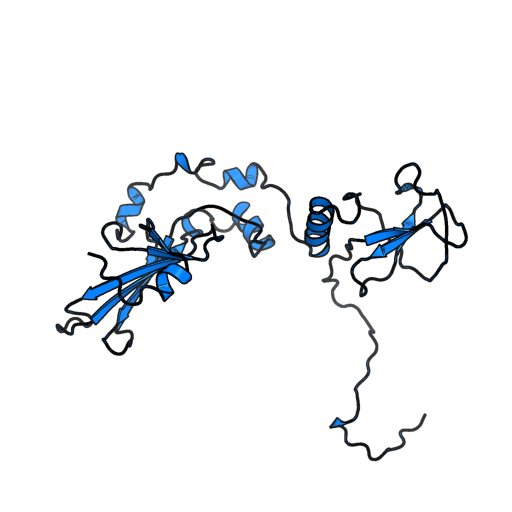 1
ATOM 1383 C CA . PRO A 1 175 ? -10.154 -6.750 37.789 1.00 92.81 175 PRO A CA 1
ATOM 1384 C C . PRO A 1 175 ? -9.295 -7.272 36.629 1.00 92.81 175 PRO A C 1
ATOM 1386 O O . PRO A 1 175 ? -8.792 -8.400 36.683 1.00 92.81 175 PRO A O 1
ATOM 1389 N N . GLY A 1 176 ? -9.053 -6.426 35.629 1.00 93.06 176 GLY A N 1
ATOM 1390 C CA . GLY A 1 176 ? -8.300 -6.737 34.411 1.00 93.06 176 GLY A CA 1
ATOM 1391 C C . GLY A 1 176 ? -7.794 -5.484 33.691 1.00 93.06 176 GLY A C 1
ATOM 1392 O O . GLY A 1 176 ? -7.551 -4.458 34.326 1.00 93.06 176 GLY A O 1
ATOM 1393 N N . PHE A 1 177 ? -7.632 -5.569 32.368 1.00 92.00 177 PHE A N 1
ATOM 1394 C CA . PHE A 1 177 ? -7.168 -4.456 31.530 1.00 92.00 177 PHE A CA 1
ATOM 1395 C C . PHE A 1 177 ? -8.085 -4.232 30.316 1.00 92.00 177 PHE A C 1
ATOM 1397 O O . PHE A 1 177 ? -8.516 -5.194 29.673 1.00 92.00 177 PHE A O 1
ATOM 1404 N N . GLU A 1 178 ? -8.334 -2.968 29.963 1.00 91.38 178 GLU A N 1
ATOM 1405 C CA . GLU A 1 178 ? -8.839 -2.563 28.642 1.00 91.38 178 GLU A CA 1
ATOM 1406 C C . GLU A 1 178 ? -7.631 -2.185 27.773 1.00 91.38 178 GLU A C 1
ATOM 1408 O O . GLU A 1 178 ? -6.889 -1.256 28.097 1.00 91.38 178 GLU A O 1
ATOM 1413 N N . ILE A 1 179 ? -7.401 -2.929 26.687 1.00 92.75 179 ILE A N 1
ATOM 1414 C CA . ILE A 1 179 ? -6.286 -2.708 25.756 1.00 92.75 179 ILE A CA 1
ATOM 1415 C C . ILE A 1 179 ? -6.853 -2.286 24.403 1.00 92.75 179 ILE A C 1
ATOM 1417 O O . ILE A 1 179 ? -7.659 -3.001 23.802 1.00 92.75 179 ILE A O 1
ATOM 1421 N N . GLY A 1 180 ? -6.407 -1.136 23.903 1.00 93.19 180 GLY A N 1
ATOM 1422 C CA . GLY A 1 180 ? -6.782 -0.615 22.592 1.00 93.19 180 GLY A CA 1
ATOM 1423 C C . GLY A 1 180 ? -5.636 -0.693 21.591 1.00 93.19 180 GLY A C 1
ATOM 1424 O O . GLY A 1 180 ? -4.519 -0.275 21.884 1.00 93.19 180 GLY A O 1
ATOM 1425 N N . VAL A 1 181 ? -5.928 -1.186 20.387 1.00 92.81 181 VAL A N 1
ATOM 1426 C CA . VAL A 1 181 ? -5.088 -1.044 19.192 1.00 92.81 181 VAL A CA 1
ATOM 1427 C C . VAL A 1 181 ? -5.833 -0.169 18.194 1.00 92.81 181 VAL A C 1
ATOM 1429 O O . VAL A 1 181 ? -6.934 -0.493 17.759 1.00 92.81 181 VAL A O 1
ATOM 1432 N N . HIS A 1 182 ? -5.239 0.950 17.811 1.00 91.69 182 HIS A N 1
ATOM 1433 C C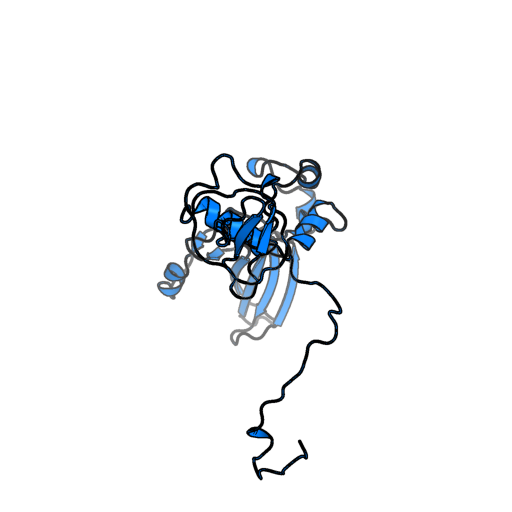A . HIS A 1 182 ? -5.858 1.979 16.989 1.00 91.69 182 HIS A CA 1
ATOM 1434 C C . HIS A 1 182 ? -5.076 2.151 15.682 1.00 91.69 182 HIS A C 1
ATOM 1436 O O . HIS A 1 182 ? -4.126 2.919 15.623 1.00 91.69 182 HIS A O 1
ATOM 1442 N N . ILE A 1 183 ? -5.468 1.412 14.647 1.00 90.12 183 ILE A N 1
ATOM 1443 C CA . ILE A 1 183 ? -4.924 1.444 13.274 1.00 90.12 183 ILE A CA 1
ATOM 1444 C C . ILE A 1 183 ? -5.375 2.720 12.565 1.00 90.12 183 ILE A C 1
ATOM 1446 O O . ILE A 1 183 ? -6.299 3.324 13.057 1.00 90.12 183 ILE A O 1
ATOM 1450 N N . ALA A 1 184 ? -4.827 3.136 11.424 1.00 89.81 184 ALA A N 1
ATOM 1451 C CA . ALA A 1 184 ? -5.319 4.265 10.641 1.00 89.81 184 ALA A CA 1
ATOM 1452 C C . ALA A 1 184 ? -6.705 4.020 9.933 1.00 89.81 184 ALA A C 1
ATOM 1454 O O . ALA A 1 184 ? -6.883 2.976 9.317 1.00 89.81 184 ALA A O 1
ATOM 1455 N N . ASP A 1 185 ? -7.688 4.948 9.922 1.00 91.62 185 ASP A N 1
ATOM 1456 C CA . ASP A 1 185 ? -8.990 4.815 9.204 1.00 91.62 185 ASP A CA 1
ATOM 1457 C C . ASP A 1 185 ? -8.935 5.480 7.831 1.00 91.62 185 ASP A C 1
ATOM 1459 O O . ASP A 1 185 ? -9.604 6.475 7.540 1.00 91.62 185 ASP A O 1
ATOM 1463 N N . VAL A 1 186 ? -8.118 4.891 6.964 1.00 90.19 186 VAL A N 1
ATOM 1464 C CA . VAL A 1 186 ? -7.985 5.306 5.562 1.00 90.19 186 VAL A CA 1
ATOM 1465 C C . VAL A 1 186 ? -9.312 5.146 4.806 1.00 90.19 186 VAL A C 1
ATOM 1467 O O . VAL A 1 186 ? -9.600 5.917 3.893 1.00 90.19 186 VAL A O 1
ATOM 1470 N N . SER A 1 187 ? -10.169 4.213 5.238 1.00 90.19 187 SER A N 1
ATOM 1471 C CA . SER A 1 187 ? -11.473 3.937 4.619 1.00 90.19 187 SER A CA 1
ATOM 1472 C C . SER A 1 187 ? -12.489 5.078 4.746 1.00 90.19 187 SER A C 1
ATOM 1474 O O . SER A 1 187 ? -13.515 5.070 4.071 1.00 90.19 187 SER A O 1
ATOM 1476 N N . HIS A 1 188 ? -12.230 6.066 5.606 1.00 90.06 188 HIS A N 1
ATOM 1477 C CA . HIS A 1 188 ? -13.011 7.301 5.640 1.00 90.06 188 HIS A CA 1
ATOM 1478 C C . HIS A 1 188 ? -12.680 8.246 4.469 1.00 90.06 188 HIS A C 1
ATOM 1480 O O . HIS A 1 188 ? -13.506 9.082 4.111 1.00 90.06 188 HIS A O 1
ATOM 1486 N N . PHE A 1 189 ? -11.487 8.120 3.879 1.00 89.44 189 PHE A N 1
ATOM 1487 C CA . PHE A 1 189 ? -10.972 9.012 2.831 1.00 89.44 189 PHE A CA 1
ATOM 1488 C C . PHE A 1 189 ? -10.938 8.373 1.451 1.00 89.44 189 PHE A C 1
ATOM 1490 O O . PHE A 1 189 ? -11.094 9.070 0.452 1.00 89.44 189 PHE A O 1
ATOM 1497 N N . VAL A 1 190 ? -10.697 7.065 1.394 1.00 90.69 190 VAL A N 1
ATOM 1498 C CA . VAL A 1 190 ? -10.611 6.308 0.148 1.00 90.69 190 VAL A CA 1
ATOM 1499 C C . VAL A 1 190 ? -11.888 5.495 0.005 1.00 90.69 190 VAL A C 1
ATOM 1501 O O . VAL A 1 190 ? -12.074 4.493 0.694 1.00 90.69 190 VAL A O 1
ATOM 1504 N N . PHE A 1 191 ? -12.782 5.969 -0.861 1.00 90.75 191 PHE A N 1
ATOM 1505 C CA . PHE A 1 191 ? -14.032 5.286 -1.182 1.00 90.75 191 PHE A CA 1
ATOM 1506 C C . PHE A 1 191 ? -13.833 4.310 -2.337 1.00 90.75 191 PHE A C 1
ATOM 1508 O O . PHE A 1 191 ? -13.073 4.588 -3.269 1.00 90.75 191 PHE A O 1
ATOM 1515 N N . ASP A 1 192 ? -14.548 3.194 -2.281 1.00 92.69 192 ASP A N 1
ATOM 1516 C CA . ASP A 1 192 ? -14.530 2.157 -3.300 1.00 92.69 192 ASP A CA 1
ATOM 1517 C C . ASP A 1 192 ? -14.961 2.698 -4.668 1.00 92.69 192 ASP A C 1
ATOM 1519 O O . ASP A 1 192 ? -15.802 3.594 -4.777 1.00 92.69 192 ASP A O 1
ATOM 1523 N N . ASN A 1 193 ? -14.388 2.137 -5.733 1.00 93.12 193 ASN A N 1
ATOM 1524 C CA . ASN A 1 193 ? -14.708 2.498 -7.121 1.00 93.12 193 ASN A CA 1
ATOM 1525 C C . ASN A 1 193 ? -14.394 3.964 -7.488 1.00 93.12 193 ASN A C 1
ATOM 1527 O O . ASN A 1 193 ? -14.927 4.490 -8.468 1.00 93.12 193 ASN A O 1
ATOM 1531 N N . THR A 1 194 ? -13.519 4.629 -6.730 1.00 93.69 194 THR A N 1
ATOM 1532 C CA . THR A 1 194 ? -12.976 5.947 -7.090 1.00 93.69 194 THR A CA 1
ATOM 1533 C C . THR A 1 194 ? -11.664 5.818 -7.864 1.00 93.69 194 THR A C 1
ATOM 1535 O O . THR A 1 194 ? -11.004 4.778 -7.835 1.00 93.69 194 THR A O 1
ATOM 1538 N N . GLU A 1 195 ? -11.237 6.886 -8.550 1.00 93.12 195 GLU A N 1
ATOM 1539 C CA . GLU A 1 195 ? -9.905 6.894 -9.171 1.00 93.12 195 GLU A CA 1
ATOM 1540 C C . GLU A 1 195 ? -8.809 6.700 -8.115 1.00 93.12 195 GLU A C 1
ATOM 1542 O O . GLU A 1 195 ? -7.866 5.950 -8.346 1.00 93.12 195 GLU A O 1
ATOM 1547 N N . LEU A 1 196 ? -8.950 7.313 -6.936 1.00 92.31 196 LEU A N 1
ATOM 1548 C CA . LEU A 1 196 ? -7.994 7.155 -5.840 1.00 92.31 196 LEU A CA 1
ATOM 1549 C C . LEU A 1 196 ? -7.878 5.697 -5.368 1.00 92.31 196 LEU A C 1
ATOM 1551 O O . LEU A 1 196 ? -6.762 5.222 -5.167 1.00 92.31 196 LEU A O 1
ATOM 1555 N N . ASP A 1 197 ? -8.998 4.981 -5.257 1.00 93.50 197 ASP A N 1
ATOM 1556 C CA . ASP A 1 197 ? -9.029 3.548 -4.934 1.00 93.50 197 ASP A CA 1
ATOM 1557 C C . ASP A 1 197 ? -8.326 2.705 -6.009 1.00 93.50 197 ASP A C 1
ATOM 1559 O O . ASP A 1 197 ? -7.449 1.899 -5.700 1.00 93.50 197 ASP A O 1
ATOM 1563 N N . ALA A 1 198 ? -8.589 2.971 -7.293 1.00 92.81 198 ALA A N 1
ATOM 1564 C CA . ALA A 1 198 ? -7.894 2.292 -8.387 1.00 92.81 198 ALA A CA 1
ATOM 1565 C C . ALA A 1 198 ? -6.372 2.544 -8.367 1.00 92.81 198 ALA A C 1
ATOM 1567 O O . ALA A 1 198 ? -5.583 1.626 -8.597 1.00 92.81 198 ALA A O 1
ATOM 1568 N N . TRP A 1 199 ? -5.934 3.773 -8.074 1.00 91.38 199 TRP A N 1
ATOM 1569 C CA . TRP A 1 199 ? -4.511 4.094 -7.919 1.00 91.38 199 TRP A CA 1
ATOM 1570 C C . TRP A 1 199 ? -3.889 3.396 -6.705 1.00 91.38 199 TRP A C 1
ATOM 1572 O O . TRP A 1 199 ? -2.780 2.867 -6.819 1.00 91.38 199 TRP A O 1
ATOM 1582 N N . ALA A 1 200 ? -4.595 3.353 -5.573 1.00 87.75 200 ALA A N 1
ATOM 1583 C CA . ALA A 1 200 ? -4.156 2.638 -4.378 1.00 87.75 200 ALA A CA 1
ATOM 1584 C C . ALA A 1 200 ? -4.017 1.131 -4.647 1.00 87.75 200 ALA A C 1
ATOM 1586 O O . ALA A 1 200 ? -2.977 0.553 -4.337 1.00 87.75 200 ALA A O 1
ATOM 1587 N N . ALA A 1 201 ? -5.002 0.516 -5.307 1.00 88.94 201 ALA A N 1
ATOM 1588 C CA . ALA A 1 201 ? -4.976 -0.896 -5.680 1.00 88.94 201 ALA A CA 1
ATOM 1589 C C . ALA A 1 201 ? -3.835 -1.227 -6.657 1.00 88.94 201 ALA A C 1
ATOM 1591 O O . ALA A 1 201 ? -3.148 -2.232 -6.485 1.00 88.94 201 ALA A O 1
ATOM 1592 N N . ASN A 1 202 ? -3.594 -0.366 -7.652 1.00 86.56 202 ASN A N 1
ATOM 1593 C CA . ASN A 1 202 ? -2.518 -0.559 -8.629 1.00 86.56 202 ASN A CA 1
ATOM 1594 C C . ASN A 1 202 ? -1.122 -0.443 -8.005 1.00 86.56 202 ASN A C 1
ATOM 1596 O O . ASN A 1 202 ? -0.209 -1.160 -8.413 1.00 86.56 202 ASN A O 1
ATOM 1600 N N . ARG A 1 203 ? -0.941 0.458 -7.032 1.00 85.44 203 ARG A N 1
ATOM 1601 C CA . ARG A 1 203 ? 0.332 0.610 -6.307 1.00 85.44 203 ARG A CA 1
ATOM 1602 C C . ARG A 1 203 ? 0.515 -0.445 -5.223 1.00 85.44 203 ARG A C 1
ATOM 1604 O O . ARG A 1 203 ? 1.648 -0.841 -4.975 1.00 85.44 203 ARG A O 1
ATOM 1611 N N . ALA A 1 204 ? -0.584 -0.910 -4.631 1.00 81.25 204 ALA A N 1
ATOM 1612 C CA . ALA A 1 204 ? -0.713 -1.941 -3.599 1.00 81.25 204 ALA A CA 1
ATOM 1613 C C . ALA A 1 204 ? 0.003 -1.656 -2.264 1.00 81.25 204 ALA A C 1
ATOM 1615 O O . ALA A 1 204 ? -0.578 -1.883 -1.205 1.00 81.25 204 ALA A O 1
ATOM 1616 N N . CYS A 1 205 ? 1.239 -1.161 -2.284 1.00 70.94 205 CYS A N 1
ATOM 1617 C CA . CYS A 1 205 ? 2.015 -0.808 -1.105 1.00 70.94 205 CYS A CA 1
ATOM 1618 C C . CYS A 1 205 ? 2.835 0.470 -1.323 1.00 70.94 205 CYS A C 1
ATOM 1620 O O . CYS A 1 205 ? 3.220 0.819 -2.441 1.00 70.94 205 CYS A O 1
ATOM 1622 N N . THR A 1 206 ? 3.125 1.173 -0.229 1.00 71.44 206 THR A N 1
ATOM 1623 C CA . THR A 1 206 ? 4.068 2.291 -0.248 1.00 71.44 206 THR A CA 1
ATOM 1624 C C . THR A 1 206 ? 5.487 1.752 -0.396 1.00 71.44 206 THR A C 1
ATOM 1626 O O . THR A 1 206 ? 5.944 0.938 0.408 1.00 71.44 206 THR A O 1
ATOM 1629 N N . VAL A 1 207 ? 6.219 2.247 -1.393 1.00 62.38 207 VAL A N 1
ATOM 1630 C CA . VAL A 1 207 ? 7.672 2.064 -1.465 1.00 62.38 207 VAL A CA 1
ATOM 1631 C C . VAL A 1 207 ? 8.304 3.160 -0.622 1.00 62.38 207 VAL A C 1
ATOM 1633 O O . VAL A 1 207 ? 8.379 4.317 -1.030 1.00 62.38 207 VAL A O 1
ATOM 1636 N N . ASN A 1 208 ? 8.667 2.806 0.609 1.00 55.28 208 ASN A N 1
ATOM 1637 C CA . ASN A 1 208 ? 8.999 3.800 1.614 1.00 55.28 208 ASN A CA 1
ATOM 1638 C C . ASN A 1 208 ? 10.397 4.400 1.424 1.00 55.28 208 ASN A C 1
ATOM 1640 O O . ASN A 1 208 ? 11.416 3.722 1.553 1.00 55.28 208 ASN A O 1
ATOM 1644 N N . LEU A 1 209 ? 10.392 5.715 1.182 1.00 59.38 209 LEU A N 1
ATOM 1645 C CA . LEU A 1 209 ? 11.535 6.619 1.091 1.00 59.38 209 LEU A CA 1
ATOM 1646 C C . LEU A 1 209 ? 11.207 7.911 1.907 1.00 59.38 209 LEU A C 1
ATOM 1648 O O . LEU A 1 209 ? 10.955 8.947 1.323 1.00 59.38 209 LEU A O 1
ATOM 1652 N N . VAL A 1 210 ? 11.147 7.833 3.255 1.00 41.84 210 VAL A N 1
ATOM 1653 C CA . VAL A 1 210 ? 11.165 8.931 4.294 1.00 41.84 210 VAL A CA 1
ATOM 1654 C C . VAL A 1 210 ? 10.037 10.055 4.230 1.00 41.84 210 VAL A C 1
ATOM 1656 O O . VAL A 1 210 ? 9.961 10.794 3.261 1.00 41.84 210 VAL A O 1
ATOM 1659 N N . HIS A 1 211 ? 9.161 10.221 5.269 1.00 38.91 211 HIS A N 1
ATOM 1660 C CA . HIS A 1 211 ? 7.645 10.396 5.258 1.00 38.91 211 HIS A CA 1
ATOM 1661 C C . HIS A 1 211 ? 6.912 11.635 5.972 1.00 38.91 211 HIS A C 1
ATOM 1663 O O . HIS A 1 211 ? 7.619 12.589 6.314 1.00 38.91 211 HIS A O 1
ATOM 1669 N N . LYS A 1 212 ? 5.531 11.598 6.251 1.00 35.53 212 LYS A N 1
ATOM 1670 C CA . LYS A 1 212 ? 4.626 12.358 7.271 1.00 35.53 212 LYS A CA 1
ATOM 1671 C C . LYS A 1 212 ? 3.179 11.752 7.707 1.00 35.53 212 LYS A C 1
ATOM 1673 O O . LYS A 1 212 ? 2.701 10.865 7.005 1.00 35.53 212 LYS A O 1
ATOM 1678 N N . ASP A 1 213 ? 2.494 12.290 8.791 1.00 44.03 213 ASP A N 1
ATOM 1679 C CA . ASP A 1 213 ? 1.312 11.956 9.760 1.00 44.03 213 ASP A CA 1
ATOM 1680 C C . ASP A 1 213 ? -0.213 11.575 9.379 1.00 44.03 213 ASP A C 1
ATOM 1682 O O . ASP A 1 213 ? -0.559 11.752 8.212 1.00 44.03 213 ASP A O 1
ATOM 1686 N N . ARG A 1 214 ? -1.142 11.077 10.324 1.00 49.25 214 ARG A N 1
ATOM 1687 C CA . ARG A 1 214 ? -2.488 10.324 10.076 1.00 49.25 214 ARG A CA 1
ATOM 1688 C C . ARG A 1 214 ? -3.720 10.218 11.110 1.00 49.25 214 ARG A C 1
ATOM 1690 O O . ARG A 1 214 ? -3.652 10.749 12.214 1.00 49.25 214 ARG A O 1
ATOM 1697 N N . LEU A 1 215 ? -4.837 9.497 10.734 1.00 57.72 215 LEU A N 1
ATOM 1698 C CA . LEU A 1 215 ? -6.198 9.203 11.365 1.00 57.72 215 LEU A CA 1
ATOM 1699 C C . LEU A 1 215 ? -6.563 7.698 11.524 1.00 57.72 215 LEU A C 1
ATOM 1701 O O . LEU A 1 215 ? -5.986 6.993 10.724 1.00 57.72 215 LEU A O 1
ATOM 1705 N N . ALA A 1 216 ? -7.552 7.221 12.360 1.00 58.84 216 ALA A N 1
ATOM 1706 C CA . ALA A 1 216 ? -7.657 5.815 12.897 1.00 58.84 216 ALA A CA 1
ATOM 1707 C C . ALA A 1 216 ? -8.957 4.898 12.895 1.00 58.84 216 ALA A C 1
ATOM 1709 O O . ALA A 1 216 ? -10.060 5.351 13.175 1.00 58.84 216 ALA A O 1
ATOM 1710 N N . PHE A 1 217 ? -8.831 3.569 12.650 1.00 76.31 217 PHE A N 1
ATOM 1711 C CA . PHE A 1 217 ? -9.744 2.417 12.870 1.00 76.31 217 PHE A CA 1
ATOM 1712 C C . PHE A 1 217 ? -9.216 1.518 14.004 1.00 76.31 217 PHE A C 1
ATOM 1714 O O . PHE A 1 217 ? -8.059 1.137 13.989 1.00 76.31 217 PHE A O 1
ATOM 1721 N N . SER A 1 218 ? -10.016 1.118 14.989 1.00 60.50 218 SER A N 1
ATOM 1722 C CA . SER A 1 218 ? -9.515 0.404 16.177 1.00 60.50 218 SER A CA 1
ATOM 1723 C C . SER A 1 218 ? -10.095 -0.987 16.398 1.00 60.50 218 SER A C 1
ATOM 1725 O O . SER A 1 218 ? -11.246 -1.268 16.063 1.00 60.50 218 SER A O 1
ATOM 1727 N N . VAL A 1 219 ? -9.281 -1.817 17.043 1.00 84.44 219 VAL A N 1
ATOM 1728 C CA . VAL A 1 219 ? -9.647 -3.073 17.691 1.00 84.44 219 VAL A CA 1
ATOM 1729 C C . VAL A 1 219 ? -9.385 -2.905 19.184 1.00 84.44 219 VAL A C 1
ATOM 1731 O O . VAL A 1 219 ? -8.301 -2.480 19.577 1.00 84.44 219 VAL A O 1
ATOM 1734 N N . VAL A 1 220 ? -10.377 -3.189 20.020 1.00 77.44 220 VAL A N 1
ATOM 1735 C CA . VAL A 1 220 ? -10.272 -3.053 21.477 1.00 77.44 220 VAL A CA 1
ATOM 1736 C C . VAL A 1 220 ? -10.615 -4.389 22.116 1.00 77.44 220 VAL A C 1
ATOM 1738 O O . VAL A 1 220 ? -11.635 -4.990 21.779 1.00 77.44 220 VAL A O 1
ATOM 1741 N N . TRP A 1 221 ? -9.773 -4.833 23.043 1.00 88.88 221 TRP A N 1
ATOM 1742 C CA . TRP A 1 221 ? -9.980 -6.053 23.814 1.00 88.88 221 TRP A CA 1
ATOM 1743 C C . TRP A 1 221 ? -10.090 -5.736 25.300 1.00 88.88 221 TRP A C 1
ATOM 1745 O O . TRP A 1 221 ? -9.338 -4.914 25.829 1.00 88.88 221 TRP A O 1
ATOM 1755 N N . LYS A 1 222 ? -10.973 -6.454 25.991 1.00 75.75 222 LYS A N 1
ATOM 1756 C CA . LYS A 1 222 ? -10.877 -6.625 27.444 1.00 75.75 222 LYS A CA 1
ATOM 1757 C C . LYS A 1 222 ? -10.185 -7.944 27.718 1.00 75.75 222 LYS A C 1
ATOM 1759 O O . LYS A 1 222 ? -10.578 -8.963 27.149 1.00 75.75 222 LYS A O 1
ATOM 1764 N N . MET A 1 223 ? -9.167 -7.922 28.568 1.00 87.31 223 MET A N 1
ATOM 1765 C CA . MET A 1 223 ? -8.407 -9.117 28.924 1.00 87.31 223 MET A CA 1
ATOM 1766 C C . MET A 1 223 ? -8.382 -9.325 30.436 1.00 87.31 223 MET A C 1
ATOM 1768 O O . MET A 1 223 ? -8.398 -8.364 31.216 1.00 87.31 223 MET A O 1
ATOM 1772 N N . ASP A 1 224 ? -8.332 -10.588 30.849 1.00 78.12 224 ASP A N 1
ATOM 1773 C CA . ASP A 1 224 ? -8.003 -10.948 32.225 1.00 78.12 224 ASP A CA 1
ATOM 1774 C C . ASP A 1 224 ? -6.494 -10.795 32.504 1.00 78.12 224 ASP A C 1
ATOM 1776 O O . ASP A 1 224 ? -5.699 -10.420 31.637 1.00 78.12 224 ASP A O 1
ATOM 1780 N N . LYS A 1 225 ? -6.081 -11.063 33.747 1.00 80.94 225 LYS A N 1
ATOM 1781 C CA . LYS A 1 225 ? -4.682 -10.901 34.182 1.00 80.94 225 LYS A CA 1
ATOM 1782 C C . LYS A 1 225 ? -3.713 -11.898 33.544 1.00 80.94 225 LYS A C 1
ATOM 1784 O O . LYS A 1 225 ? -2.509 -11.647 33.573 1.00 80.94 225 LYS A O 1
ATOM 1789 N N . ASP A 1 226 ? -4.223 -12.988 32.982 1.00 82.31 226 ASP A N 1
ATOM 1790 C CA . ASP A 1 226 ? -3.432 -14.010 32.299 1.00 82.31 226 ASP A CA 1
ATOM 1791 C C . ASP A 1 226 ? -3.327 -13.732 30.785 1.00 82.31 226 ASP A C 1
ATOM 1793 O O . ASP A 1 226 ? -2.629 -14.449 30.064 1.00 82.31 226 ASP A O 1
ATOM 1797 N N . GLY A 1 227 ? -3.968 -12.659 30.301 1.00 74.50 227 GLY A N 1
ATOM 1798 C CA . GLY A 1 227 ? -3.958 -12.242 28.901 1.00 74.50 227 GLY A CA 1
ATOM 1799 C C . GLY A 1 227 ? -4.998 -12.957 28.037 1.00 74.50 227 GLY A C 1
ATOM 1800 O O . GLY A 1 227 ? -4.888 -12.925 26.809 1.00 74.50 227 GLY A O 1
ATOM 1801 N N . ALA A 1 228 ? -5.996 -13.611 28.639 1.00 81.25 228 ALA A N 1
ATOM 1802 C CA . ALA A 1 228 ? -7.100 -14.198 27.891 1.00 81.25 228 ALA A CA 1
ATOM 1803 C C . ALA A 1 228 ? -8.133 -13.121 27.524 1.00 81.25 228 ALA A C 1
ATOM 1805 O O . ALA A 1 228 ? -8.522 -12.297 28.353 1.00 81.25 228 ALA A O 1
ATOM 1806 N N . ILE A 1 229 ? -8.583 -13.135 26.266 1.00 84.69 229 ILE A N 1
ATOM 1807 C CA . ILE A 1 229 ? -9.582 -12.192 25.748 1.00 84.69 229 ILE A CA 1
ATOM 1808 C C . ILE A 1 229 ? -10.956 -12.549 26.317 1.00 84.69 229 ILE A C 1
ATOM 1810 O O . ILE A 1 229 ? -11.443 -13.666 26.136 1.00 84.69 229 ILE A O 1
ATOM 1814 N N . VAL A 1 230 ? -11.582 -11.575 26.970 1.00 85.19 230 VAL A N 1
ATOM 1815 C CA . VAL A 1 230 ? -12.917 -11.675 27.570 1.00 85.19 230 VAL A CA 1
ATOM 1816 C C . VAL A 1 230 ? -13.977 -11.066 26.651 1.00 85.19 230 VAL A C 1
ATOM 1818 O O . VAL A 1 230 ? -15.070 -11.610 26.516 1.00 85.19 230 VAL A O 1
ATOM 1821 N N . GLU A 1 231 ? -13.648 -9.958 25.984 1.00 77.00 231 GLU A N 1
ATOM 1822 C CA . GLU A 1 231 ? -14.541 -9.238 25.071 1.00 77.00 231 GLU A CA 1
ATOM 1823 C C . GLU A 1 231 ? -13.727 -8.589 23.942 1.00 77.00 231 GLU A C 1
ATOM 1825 O O . GLU A 1 231 ? -12.602 -8.135 24.170 1.00 77.00 231 GLU A O 1
ATOM 1830 N N . GLU A 1 232 ? -14.299 -8.521 22.737 1.00 84.81 232 GLU A N 1
ATOM 1831 C CA . GLU A 1 232 ? -13.704 -7.857 21.575 1.00 84.81 232 GLU A CA 1
ATOM 1832 C C . GLU A 1 232 ? -14.654 -6.823 20.957 1.00 84.81 232 GLU A C 1
ATOM 1834 O O . GLU A 1 232 ? -15.863 -7.039 20.846 1.00 84.81 232 GLU A O 1
ATOM 1839 N N . TRP A 1 233 ? -14.094 -5.692 20.530 1.00 87.56 233 TRP A N 1
ATOM 1840 C CA . TRP A 1 233 ? -14.805 -4.633 19.823 1.00 87.56 233 TRP A CA 1
ATOM 1841 C C . TRP A 1 233 ? -14.006 -4.149 18.612 1.00 87.56 233 TRP A C 1
ATOM 1843 O O . TRP A 1 233 ? -12.796 -3.936 18.692 1.00 87.56 233 TRP A O 1
ATOM 1853 N N . PHE A 1 234 ? -14.705 -3.912 17.502 1.00 88.00 234 PHE A N 1
ATOM 1854 C CA . PHE A 1 234 ? -14.140 -3.395 16.257 1.00 88.00 234 PHE A CA 1
ATOM 1855 C C . PHE A 1 234 ? -14.892 -2.137 15.843 1.00 88.00 234 PHE A C 1
ATOM 1857 O O . PHE A 1 234 ? -16.124 -2.139 15.774 1.00 88.00 234 PHE A O 1
ATOM 1864 N N . GLY A 1 235 ? -14.169 -1.074 15.503 1.00 72.44 235 GLY A N 1
ATOM 1865 C CA . GLY A 1 235 ? -14.823 0.110 14.975 1.00 72.44 235 GLY A CA 1
ATOM 1866 C C . GLY A 1 235 ? -13.910 1.294 14.721 1.00 72.44 235 GLY A C 1
ATOM 1867 O O . GLY A 1 235 ? -12.774 1.388 15.175 1.00 72.44 235 GLY A O 1
ATOM 1868 N N . ARG A 1 236 ? -14.452 2.235 13.961 1.00 79.56 236 ARG A N 1
ATOM 1869 C CA . ARG A 1 236 ? -13.792 3.470 13.550 1.00 79.56 236 ARG A CA 1
ATOM 1870 C C . ARG A 1 236 ? -13.646 4.444 14.732 1.00 79.56 236 ARG A C 1
ATOM 1872 O O . ARG A 1 236 ? -14.614 4.666 15.460 1.00 79.56 236 ARG A O 1
ATOM 1879 N N . THR A 1 237 ? -12.469 5.050 14.913 1.00 61.31 237 THR A N 1
ATOM 1880 C CA . THR A 1 237 ? -12.164 5.958 16.038 1.00 61.31 237 THR A CA 1
ATOM 1881 C C . THR A 1 237 ? -11.478 7.239 15.556 1.00 61.31 237 THR A C 1
ATOM 1883 O O . THR A 1 237 ? -11.349 7.495 14.360 1.00 61.31 237 THR A O 1
ATOM 1886 N N . ILE A 1 238 ? -11.121 8.116 16.488 1.00 69.75 238 ILE A N 1
ATOM 1887 C CA . ILE A 1 238 ? -10.315 9.311 16.250 1.00 69.75 238 ILE A CA 1
ATOM 1888 C C . ILE A 1 238 ? -9.230 9.296 17.317 1.00 69.75 238 ILE A C 1
ATOM 1890 O O . ILE A 1 238 ? -9.552 9.304 18.504 1.00 69.75 238 ILE A O 1
ATOM 1894 N N . VAL A 1 239 ? -7.960 9.309 16.909 1.00 53.38 239 VAL A N 1
ATOM 1895 C CA . VAL A 1 239 ? -6.827 9.295 17.843 1.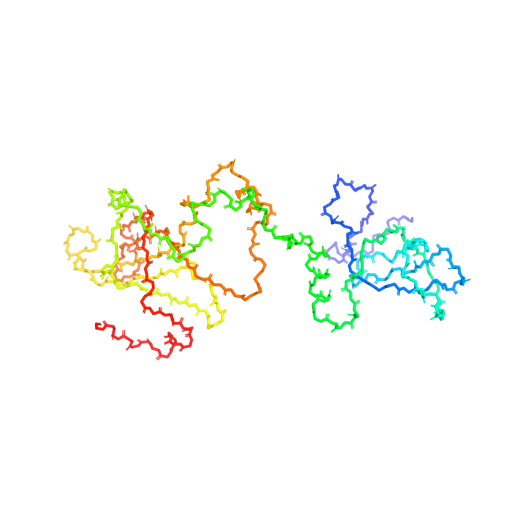00 53.38 239 VAL A CA 1
ATOM 1896 C C . VAL A 1 239 ? -5.929 10.504 17.655 1.00 53.38 239 VAL A C 1
ATOM 1898 O O . VAL A 1 239 ? -5.787 11.049 16.561 1.00 53.38 239 VAL A O 1
ATOM 1901 N N . ARG A 1 240 ? -5.303 10.918 18.754 1.00 50.41 240 ARG A N 1
ATOM 1902 C CA . ARG A 1 240 ? -4.212 11.886 18.764 1.00 50.41 240 ARG A CA 1
ATOM 1903 C C . ARG A 1 240 ? -3.106 11.301 19.624 1.00 50.41 240 ARG A C 1
ATOM 1905 O O . ARG A 1 240 ? -3.242 11.271 20.844 1.00 50.41 240 ARG A O 1
ATOM 1912 N N . SER A 1 241 ? -2.030 10.844 18.988 1.00 44.66 241 SER A N 1
ATOM 1913 C CA . SER A 1 241 ? -0.860 10.351 19.716 1.00 44.66 241 SER A CA 1
ATOM 1914 C C . SER A 1 241 ? -0.327 11.449 20.636 1.00 44.66 241 SER A C 1
ATOM 1916 O O . SER A 1 241 ? 0.034 12.531 20.164 1.00 44.66 241 SER A O 1
ATOM 1918 N N . ARG A 1 242 ? -0.312 11.201 21.952 1.00 47.22 242 ARG A N 1
ATOM 1919 C CA . ARG A 1 242 ? 0.209 12.171 22.932 1.00 47.22 242 ARG A CA 1
ATOM 1920 C C . ARG A 1 242 ? 1.736 12.192 22.978 1.00 47.22 242 ARG A C 1
ATOM 1922 O O . ARG A 1 242 ? 2.321 13.189 23.392 1.00 47.22 242 ARG A O 1
ATOM 1929 N N . VAL A 1 243 ? 2.379 11.105 22.551 1.00 48.91 243 VAL A N 1
ATOM 1930 C CA . VAL A 1 243 ? 3.834 10.953 22.554 1.00 48.91 243 VAL A CA 1
ATOM 1931 C C . VAL A 1 243 ? 4.274 9.974 21.469 1.00 48.91 243 VAL A C 1
ATOM 1933 O O . VAL A 1 243 ? 3.667 8.920 21.274 1.00 48.91 243 VAL A O 1
ATOM 1936 N N . ARG A 1 244 ? 5.368 10.315 20.783 1.00 55.12 244 ARG A N 1
ATOM 1937 C CA . ARG A 1 244 ? 6.056 9.424 19.851 1.00 55.12 244 ARG A CA 1
ATOM 1938 C C . ARG A 1 244 ? 7.266 8.808 20.544 1.00 55.12 244 ARG A C 1
ATOM 1940 O O . ARG A 1 244 ? 8.240 9.507 20.825 1.00 55.12 244 ARG A O 1
ATOM 1947 N N . LEU A 1 245 ? 7.203 7.510 20.830 1.00 58.34 245 LEU A N 1
ATOM 1948 C CA . LEU A 1 245 ? 8.295 6.775 21.467 1.00 58.34 245 LEU A CA 1
ATOM 1949 C C . LEU A 1 245 ? 9.040 5.931 20.426 1.00 58.34 245 LEU A C 1
ATOM 1951 O O . LEU A 1 245 ? 8.413 5.221 19.643 1.00 58.34 245 LEU A O 1
ATOM 1955 N N . GLY A 1 246 ? 10.375 6.015 20.436 1.00 60.94 246 GLY A N 1
ATOM 1956 C CA . GLY A 1 246 ? 11.251 5.062 19.761 1.00 60.94 246 GLY A CA 1
ATOM 1957 C C . GLY A 1 246 ? 11.328 3.760 20.551 1.00 60.94 246 GLY A C 1
ATOM 1958 O O . GLY A 1 246 ? 11.110 3.761 21.768 1.00 60.94 246 GLY A O 1
ATOM 1959 N N . TYR A 1 247 ? 11.667 2.652 19.892 1.00 67.19 247 TYR A N 1
ATOM 1960 C CA . TYR A 1 247 ? 11.859 1.365 20.572 1.00 67.19 247 TYR A CA 1
ATOM 1961 C C . TYR A 1 247 ? 12.884 1.470 21.709 1.00 67.19 247 TYR A C 1
ATOM 1963 O O . TYR A 1 247 ? 12.697 0.890 22.775 1.00 67.19 247 TYR A O 1
ATOM 1971 N N . GLU A 1 248 ? 13.916 2.290 21.535 1.00 65.81 248 GLU A N 1
ATOM 1972 C CA . GLU A 1 248 ? 14.912 2.631 22.546 1.00 65.81 248 GLU A CA 1
ATOM 1973 C C . GLU A 1 248 ? 14.313 3.324 23.782 1.00 65.81 248 GLU A C 1
ATOM 1975 O O . GLU A 1 248 ? 14.747 3.063 24.904 1.00 65.81 248 GLU A O 1
ATOM 1980 N N . HIS A 1 249 ? 13.275 4.149 23.610 1.00 60.34 249 HIS A N 1
ATOM 1981 C CA . HIS A 1 249 ? 12.578 4.804 24.719 1.00 60.34 249 HIS A CA 1
ATOM 1982 C C . HIS A 1 249 ? 11.675 3.833 25.479 1.00 60.34 249 HIS A C 1
ATOM 1984 O O . HIS A 1 249 ? 11.523 3.977 26.690 1.00 60.34 249 HIS A O 1
ATOM 1990 N N . VAL A 1 250 ? 11.093 2.848 24.790 1.00 61.84 250 VAL A N 1
ATOM 1991 C CA . VAL A 1 250 ? 10.240 1.812 25.394 1.00 61.84 250 VAL A CA 1
ATOM 1992 C C . VAL A 1 250 ? 11.090 0.774 26.131 1.00 61.84 250 VAL A C 1
ATOM 1994 O O . VAL A 1 250 ? 10.771 0.387 27.253 1.00 61.84 250 VAL A O 1
ATOM 1997 N N . GLN A 1 251 ? 12.222 0.375 25.547 1.00 59.34 251 GLN A N 1
ATOM 1998 C CA . GLN A 1 251 ? 13.094 -0.662 26.096 1.00 59.34 251 GLN A CA 1
ATOM 1999 C C . GLN A 1 251 ? 13.785 -0.232 27.400 1.00 59.34 251 GLN A C 1
ATOM 2001 O O . GLN A 1 251 ? 13.959 -1.052 28.302 1.00 59.34 251 GLN A O 1
ATOM 2006 N N . VAL A 1 252 ? 14.161 1.046 27.521 1.00 53.75 252 VAL A N 1
ATOM 2007 C CA . VAL A 1 252 ? 14.765 1.603 28.748 1.00 53.75 252 VAL A CA 1
ATOM 2008 C C . VAL A 1 252 ? 13.712 1.822 29.844 1.00 53.75 252 VAL A C 1
ATOM 2010 O O . VAL A 1 252 ? 14.026 1.753 31.030 1.00 53.75 252 VAL A O 1
ATOM 2013 N N . ASN A 1 253 ? 12.446 2.005 29.463 1.00 46.44 253 ASN A N 1
ATOM 2014 C CA . ASN A 1 253 ? 11.349 2.353 30.358 1.00 46.44 253 ASN A CA 1
ATOM 2015 C C . ASN A 1 253 ? 10.372 1.196 30.626 1.00 46.44 253 ASN A C 1
ATOM 2017 O O . ASN A 1 253 ? 9.155 1.369 30.576 1.00 46.44 253 ASN A O 1
ATOM 2021 N N . ARG A 1 254 ? 10.869 0.032 31.061 1.00 43.09 254 ARG A N 1
ATOM 2022 C CA . ARG A 1 254 ? 9.998 -0.992 31.686 1.00 43.09 254 ARG A CA 1
ATOM 2023 C C . ARG A 1 254 ? 9.331 -0.531 33.002 1.00 43.09 254 ARG A C 1
ATOM 2025 O O . ARG A 1 254 ? 8.623 -1.308 33.630 1.00 43.09 254 ARG A O 1
ATOM 2032 N N . THR A 1 255 ? 9.532 0.728 33.398 1.00 39.16 255 THR A N 1
ATOM 2033 C CA . THR A 1 255 ? 9.041 1.346 34.636 1.00 39.16 255 THR A CA 1
ATOM 2034 C C . THR A 1 255 ? 8.421 2.730 34.383 1.00 39.16 255 THR A C 1
ATOM 2036 O O . THR A 1 255 ? 8.605 3.646 35.182 1.00 39.16 255 THR A O 1
ATOM 2039 N N . LEU A 1 256 ? 7.718 2.949 33.268 1.00 38.84 256 LEU A N 1
ATOM 2040 C CA . LEU A 1 256 ? 6.936 4.182 33.099 1.00 38.84 256 LEU A CA 1
ATOM 2041 C C . LEU A 1 256 ? 5.605 4.064 33.853 1.00 38.84 256 LEU A C 1
ATOM 2043 O O . LEU A 1 256 ? 4.666 3.434 33.379 1.00 38.84 256 LEU A O 1
ATOM 2047 N N . ARG A 1 257 ? 5.515 4.712 35.021 1.00 34.66 257 ARG A N 1
ATOM 2048 C CA . ARG A 1 257 ? 4.231 5.213 35.527 1.00 34.66 257 ARG A CA 1
ATOM 2049 C C . ARG A 1 257 ? 3.906 6.475 34.740 1.00 34.66 257 ARG A C 1
ATOM 2051 O O . ARG A 1 257 ? 4.554 7.501 34.934 1.00 34.66 257 ARG A O 1
ATOM 2058 N N . VAL A 1 258 ? 2.942 6.376 33.837 1.00 34.03 258 VAL A N 1
ATOM 2059 C CA . VAL A 1 258 ? 2.295 7.554 33.263 1.00 34.03 258 VAL A CA 1
ATOM 2060 C C . VAL A 1 258 ? 1.269 8.003 34.302 1.00 34.03 258 VAL A C 1
ATOM 2062 O O . VAL A 1 258 ? 0.316 7.276 34.564 1.00 34.03 258 VAL A O 1
ATOM 2065 N N . CYS A 1 259 ? 1.545 9.121 34.977 1.00 34.19 259 CYS A N 1
ATOM 2066 C CA . CYS A 1 259 ? 0.562 9.814 35.810 1.00 34.19 259 CYS A CA 1
ATOM 2067 C C . CYS A 1 259 ? -0.361 10.668 34.939 1.00 34.19 259 CYS A C 1
ATOM 2069 O O . CYS A 1 259 ? 0.132 11.189 33.909 1.00 34.19 259 CYS A O 1
#

Mean predicted aligned error: 13.88 Å

Foldseek 3Di:
DDDDPPVDPPVPDDDDDDDPDDPDDPFPLDFDFDWADDAVLDLQWIWTDGPDPVRWIETEGNVQDDPPRSPDHHDDDDHHHDYDDDQQDDPPPPRSVVVRVCVNVVADPDDDDPQLCVLFPDNDPVPDDDDPVCPVPADACAVFQKAAEDAPQDAERQWIKGKDWDQDLQPPRATFIKIKIWGFPCCVGDDPPGPNVVVCVVNVDDPDDTDHDGFTWMKIFRAHPVGDTNDIDTGGYGDDHPDYHYPVRVVVPPPDPDD

pLDDT: mean 75.92, std 15.16, range [34.03, 94.5]

InterPro domains:
  IPR001900 Ribonuclease II/R [PF00773] (138-212)
  IPR001900 Ribonuclease II/R [SM00955] (138-259)
  IPR012340 Nucleic acid-binding, OB-fold [SSF50249] (75-251)
  IPR041505 Dis3-like cold-shock domain 2 [PF17849] (46-75)
  IPR050180 RNR Ribonuclease [PTHR23355] (7-251)

Organism: Cylicostephanus goldi (NCBI:txid71465)

Solvent-accessible surface area (backbone atoms only — not comparable to full-atom values): 16349 Å² total; per-residue (Å²): 131,83,90,73,84,82,83,68,58,72,92,78,58,83,89,82,86,78,89,86,75,82,92,70,85,83,70,86,84,54,70,41,61,47,82,39,52,32,36,87,67,49,76,65,37,28,34,34,41,42,71,55,81,89,49,75,37,21,37,26,54,42,91,70,54,66,92,77,70,82,77,75,74,68,74,76,82,93,59,49,83,49,79,79,86,79,87,71,69,58,90,88,38,67,67,29,52,50,52,35,51,37,50,45,68,72,49,85,80,72,79,82,49,70,74,38,54,64,61,40,97,63,91,53,76,91,77,66,74,85,60,76,74,53,65,75,79,34,65,86,53,73,87,54,73,39,32,28,78,43,59,86,73,56,27,68,60,54,50,30,39,33,72,44,84,35,62,52,42,76,85,77,64,44,60,21,34,44,38,38,42,36,31,47,37,57,71,83,60,52,51,84,93,36,66,47,34,54,52,49,62,74,59,70,62,86,84,86,77,83,76,67,82,78,54,22,28,28,45,35,37,23,21,46,85,87,67,50,78,68,44,80,48,77,49,60,43,59,67,68,70,76,47,84,35,32,63,70,58,52,69,76,42,87,77,71,81,83,128

Radius of gyration: 29.16 Å; Cα contacts (8 Å, |Δi|>4): 371; chains: 1; bounding box: 58×70×76 Å